Protein AF-A0A968SZN6-F1 (afdb_monomer_lite)

Foldseek 3Di:
DLLLLLCVPPVNPLPDDLVSLLVQLVVCVQLVVLVSSVVSLVVSCVVCVVVLVCVVVVPQLCPDPNLLSNLCVPPVLVVLVVVLVVLVVVLVVLVVDDDPCVVVCVSVVVNVVSVVVNVVSCVVSVVSSSVSSVVVSVVSVVSNVSSVVSNVVSVVVVVVVVVDDPQDDDDPVQPDDDDPDDPDDDDDDPPDDDPVCSVVGDDDDHRPSHPPDDDD

Structure (mmCIF, N/CA/C/O backbone):
data_AF-A0A968SZN6-F1
#
_entry.id   AF-A0A968SZN6-F1
#
loop_
_atom_site.group_PDB
_atom_site.id
_atom_site.type_symbol
_atom_site.label_atom_id
_atom_site.label_alt_id
_atom_site.label_comp_id
_atom_site.label_asym_id
_atom_site.label_entity_id
_atom_site.label_seq_id
_atom_site.pdbx_PDB_ins_code
_atom_site.Cartn_x
_atom_site.Cartn_y
_atom_site.Cartn_z
_atom_site.occupancy
_atom_site.B_iso_or_equiv
_atom_site.auth_seq_id
_atom_site.auth_comp_id
_atom_site.auth_asym_id
_atom_site.auth_atom_id
_atom_site.pdbx_PDB_model_num
ATOM 1 N N . MET A 1 1 ? -0.939 -5.754 -19.850 1.00 64.06 1 MET A N 1
ATOM 2 C CA . MET A 1 1 ? -0.986 -4.403 -19.237 1.00 64.06 1 MET A CA 1
ATOM 3 C C . MET A 1 1 ? -2.389 -3.965 -18.835 1.00 64.06 1 MET A C 1
ATOM 5 O O . MET A 1 1 ? -2.484 -3.101 -17.976 1.00 64.06 1 MET A O 1
ATOM 9 N N . GLY A 1 2 ? -3.462 -4.545 -19.383 1.00 68.19 2 GLY A N 1
ATOM 10 C CA . GLY A 1 2 ? -4.823 -4.077 -19.116 1.00 68.19 2 GLY A CA 1
ATOM 11 C C . GLY A 1 2 ? -5.232 -4.052 -17.638 1.00 68.19 2 GLY A C 1
ATOM 12 O O . GLY A 1 2 ? -5.640 -3.010 -17.140 1.00 68.19 2 GLY A O 1
ATOM 13 N N . ILE A 1 3 ? -4.967 -5.128 -16.888 1.00 70.06 3 ILE A N 1
ATOM 14 C CA . ILE A 1 3 ? -5.200 -5.166 -15.429 1.00 70.06 3 ILE A CA 1
ATOM 15 C C . ILE A 1 3 ? -4.383 -4.085 -14.688 1.00 70.06 3 ILE A C 1
ATOM 17 O O . ILE A 1 3 ? -4.877 -3.455 -13.759 1.00 70.06 3 ILE A O 1
ATOM 21 N N . LEU A 1 4 ? -3.145 -3.812 -15.117 1.00 76.75 4 LEU A N 1
ATOM 22 C CA . LEU A 1 4 ? -2.291 -2.787 -14.497 1.00 76.75 4 LEU A CA 1
ATOM 23 C C . LEU A 1 4 ? -2.789 -1.361 -14.765 1.00 76.75 4 LEU A C 1
ATOM 25 O O . LEU A 1 4 ? -2.569 -0.479 -13.937 1.00 76.75 4 LEU A O 1
ATOM 29 N N . TYR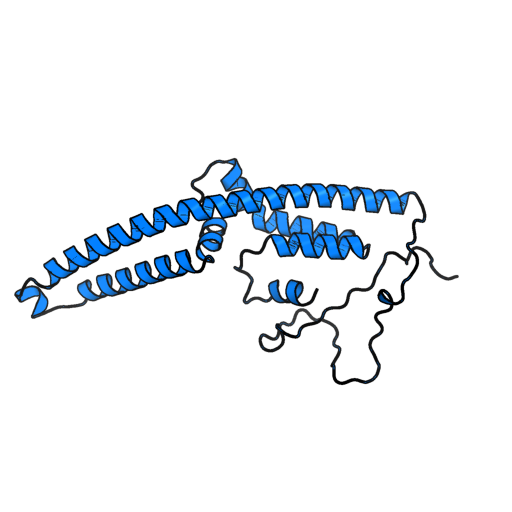 A 1 5 ? -3.442 -1.135 -15.905 1.00 76.06 5 TYR A N 1
ATOM 30 C CA . TYR A 1 5 ? -4.126 0.122 -16.204 1.00 76.06 5 TYR A CA 1
ATOM 31 C C . TYR A 1 5 ? -5.459 0.229 -15.462 1.00 76.06 5 TYR A C 1
ATOM 33 O O . TYR A 1 5 ? -5.770 1.294 -14.943 1.00 76.06 5 TYR A O 1
ATOM 41 N N . ALA A 1 6 ? -6.201 -0.869 -15.297 1.00 75.69 6 ALA A N 1
ATOM 42 C CA . ALA A 1 6 ? -7.413 -0.883 -14.478 1.00 75.69 6 ALA A CA 1
ATOM 43 C C . ALA A 1 6 ? -7.139 -0.456 -13.020 1.00 75.69 6 ALA A C 1
ATOM 45 O O . ALA A 1 6 ? -7.948 0.250 -12.427 1.00 75.69 6 ALA A O 1
ATOM 46 N N . LEU A 1 7 ? -5.962 -0.780 -12.467 1.00 77.00 7 LEU A N 1
ATOM 47 C CA . LEU A 1 7 ? -5.511 -0.316 -11.141 1.00 77.00 7 LEU A CA 1
ATOM 48 C C . LEU A 1 7 ? -5.179 1.194 -11.059 1.00 77.00 7 LEU A C 1
ATOM 50 O O . LEU A 1 7 ? -4.793 1.683 -9.988 1.00 77.00 7 LEU A O 1
ATOM 54 N N . GLU A 1 8 ? -5.270 1.937 -12.165 1.00 76.44 8 GLU A N 1
ATOM 55 C CA . GLU A 1 8 ? -5.245 3.408 -12.189 1.00 76.44 8 GLU A CA 1
ATOM 56 C C . GLU A 1 8 ? -6.653 4.020 -12.192 1.00 76.44 8 GLU A C 1
ATOM 58 O O . GLU A 1 8 ? -6.774 5.233 -12.003 1.00 76.44 8 GLU A O 1
ATOM 63 N N . ALA A 1 9 ? -7.712 3.213 -12.338 1.00 80.75 9 ALA A N 1
ATOM 64 C CA . ALA A 1 9 ? -9.074 3.724 -12.307 1.00 80.75 9 ALA A CA 1
ATOM 65 C C . ALA A 1 9 ? -9.370 4.413 -10.957 1.00 80.75 9 ALA A C 1
ATOM 67 O O . ALA A 1 9 ? -8.868 3.975 -9.912 1.00 80.75 9 ALA A O 1
ATOM 68 N N . PRO A 1 10 ? -10.213 5.465 -10.935 1.00 80.12 10 PRO A N 1
ATOM 69 C CA . PRO A 1 10 ? -10.513 6.222 -9.717 1.00 80.12 10 PRO A CA 1
ATOM 70 C C . PRO A 1 10 ? -11.000 5.359 -8.544 1.00 80.12 10 PRO A C 1
ATOM 72 O O . PRO A 1 10 ? -10.714 5.675 -7.391 1.00 80.12 10 PRO A O 1
ATOM 75 N N . SER A 1 11 ? -11.679 4.247 -8.837 1.00 80.31 11 SER A N 1
ATOM 76 C CA . SER A 1 11 ? -12.145 3.254 -7.863 1.00 80.31 11 SER A CA 1
ATOM 77 C C . SER A 1 11 ? -11.019 2.568 -7.079 1.00 80.31 11 SER A C 1
ATOM 79 O O . SER A 1 11 ? -11.250 2.127 -5.957 1.00 80.31 11 SER A O 1
ATOM 81 N N . TYR A 1 12 ? -9.807 2.493 -7.635 1.00 79.88 12 TYR A N 1
ATOM 82 C CA . TYR A 1 12 ? -8.642 1.838 -7.027 1.00 79.88 12 TYR A CA 1
ATOM 83 C C . TYR A 1 12 ? -7.589 2.828 -6.518 1.00 79.88 12 TYR A C 1
ATOM 85 O O . TYR A 1 12 ? -6.486 2.422 -6.145 1.00 79.88 12 TYR A O 1
ATOM 93 N N . ARG A 1 13 ? -7.899 4.131 -6.474 1.00 76.06 13 ARG A N 1
ATOM 94 C CA . ARG A 1 13 ? -6.944 5.171 -6.057 1.00 76.06 13 ARG A CA 1
ATOM 95 C C . ARG A 1 13 ? -6.376 4.928 -4.654 1.00 76.06 13 ARG A C 1
ATOM 97 O O . ARG A 1 13 ? -5.185 5.157 -4.429 1.00 76.06 13 ARG A O 1
ATOM 104 N N . ASP A 1 14 ? -7.210 4.425 -3.750 1.00 78.06 14 ASP A N 1
ATOM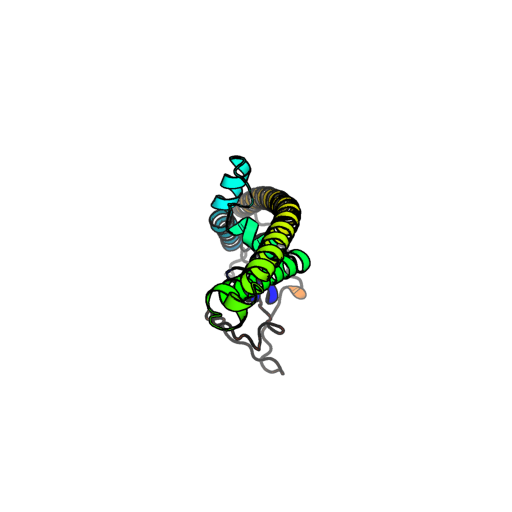 105 C CA . ASP A 1 14 ? -6.847 4.163 -2.354 1.00 78.06 14 ASP A CA 1
ATOM 106 C C . ASP A 1 14 ? -6.357 2.727 -2.120 1.00 78.06 14 ASP A C 1
ATOM 108 O O . ASP A 1 14 ? -5.956 2.373 -1.012 1.00 78.06 14 ASP A O 1
ATOM 112 N N . PHE A 1 15 ? -6.330 1.898 -3.168 1.00 85.81 15 PHE A N 1
ATOM 113 C CA . PHE A 1 15 ? -5.848 0.527 -3.074 1.00 85.81 15 PHE A CA 1
ATOM 114 C C . PHE A 1 15 ? -4.322 0.494 -2.884 1.00 85.81 15 PHE A C 1
ATOM 116 O O . PHE A 1 15 ? -3.577 1.249 -3.531 1.00 85.81 15 PHE A O 1
ATOM 123 N N . HIS A 1 16 ? -3.846 -0.360 -1.975 1.00 88.62 16 HIS A N 1
ATOM 124 C CA . HIS A 1 16 ? -2.422 -0.533 -1.715 1.00 88.62 16 HIS A CA 1
ATOM 125 C C . HIS A 1 16 ? -1.877 -1.610 -2.653 1.00 88.62 16 HIS A C 1
ATOM 127 O O . HIS A 1 16 ? -2.002 -2.795 -2.386 1.00 88.62 16 HIS A O 1
ATOM 133 N N . ALA A 1 17 ? -1.306 -1.173 -3.776 1.00 90.81 17 ALA A N 1
ATOM 134 C CA . ALA A 1 17 ? -0.696 -2.053 -4.773 1.00 90.81 17 ALA A CA 1
ATOM 135 C C . ALA A 1 17 ? 0.668 -1.496 -5.218 1.00 90.81 17 ALA A C 1
ATOM 137 O O . ALA A 1 17 ? 0.759 -0.890 -6.295 1.00 90.81 17 ALA A O 1
ATOM 138 N N . PRO A 1 18 ? 1.718 -1.573 -4.381 1.00 93.12 18 PRO A N 1
ATOM 139 C CA . PRO A 1 18 ? 3.076 -1.180 -4.764 1.00 93.12 18 PRO A CA 1
ATOM 140 C C . PRO A 1 18 ? 3.604 -1.980 -5.970 1.00 93.12 18 PRO A C 1
ATOM 142 O O . PRO A 1 18 ? 4.278 -1.407 -6.836 1.00 93.12 18 PRO A O 1
ATOM 145 N N . GLU A 1 19 ? 3.215 -3.250 -6.104 1.00 92.44 19 GLU A N 1
ATOM 146 C CA . GLU A 1 19 ? 3.605 -4.158 -7.185 1.00 92.44 19 GLU A CA 1
ATOM 147 C C . GLU A 1 19 ? 3.233 -3.628 -8.571 1.00 92.44 19 GLU A C 1
ATOM 149 O O . GLU A 1 19 ? 3.945 -3.876 -9.549 1.00 92.44 19 GLU A O 1
ATOM 154 N N . LYS A 1 20 ? 2.163 -2.826 -8.673 1.00 92.19 20 LYS A N 1
ATOM 155 C CA . LYS A 1 20 ? 1.732 -2.260 -9.956 1.00 92.19 20 LYS A CA 1
ATOM 156 C C . LYS A 1 20 ? 2.810 -1.376 -10.578 1.00 92.19 20 LYS A C 1
ATOM 158 O O . LYS A 1 20 ? 2.989 -1.391 -11.794 1.00 92.19 20 LYS A O 1
ATOM 163 N N . PHE A 1 21 ? 3.549 -0.625 -9.760 1.00 93.88 21 PHE A N 1
ATOM 164 C CA . PHE A 1 21 ? 4.594 0.272 -10.249 1.00 93.88 21 PHE A CA 1
ATOM 165 C C . PHE A 1 21 ? 5.816 -0.505 -10.723 1.00 93.88 21 PHE A C 1
ATOM 167 O O . PHE A 1 21 ? 6.369 -0.186 -11.778 1.00 93.88 21 PHE A O 1
ATOM 174 N N . LEU A 1 22 ? 6.208 -1.541 -9.979 1.00 94.25 22 LEU A N 1
ATOM 175 C CA . LEU A 1 22 ? 7.311 -2.419 -10.352 1.00 94.25 22 LEU A CA 1
ATOM 176 C C . LEU A 1 22 ? 7.010 -3.147 -11.663 1.00 94.25 22 LEU A C 1
ATOM 178 O O . LEU A 1 22 ? 7.793 -3.062 -12.608 1.00 94.25 22 LEU A O 1
ATOM 182 N N . LEU A 1 23 ? 5.846 -3.794 -11.755 1.00 93.06 23 LEU A N 1
ATOM 183 C CA . LEU A 1 23 ? 5.440 -4.535 -12.948 1.00 93.06 23 LEU A CA 1
ATOM 184 C C . LEU A 1 23 ? 5.354 -3.627 -14.176 1.00 93.06 23 LEU A C 1
ATOM 186 O O . LEU A 1 23 ? 5.897 -3.973 -15.224 1.00 93.06 23 LEU A O 1
ATOM 190 N N . ARG A 1 24 ? 4.750 -2.436 -14.059 1.00 91.69 24 ARG A N 1
ATOM 191 C CA . ARG A 1 24 ? 4.721 -1.461 -15.166 1.00 91.69 24 ARG A CA 1
ATOM 192 C C . ARG A 1 24 ? 6.126 -1.035 -15.576 1.00 91.69 24 ARG A C 1
ATOM 194 O O . ARG A 1 24 ? 6.425 -0.988 -16.767 1.00 91.69 24 ARG A O 1
ATOM 201 N N . SER A 1 25 ? 6.996 -0.758 -14.607 1.00 93.44 25 SER A N 1
ATOM 202 C CA . SER A 1 25 ? 8.381 -0.362 -14.873 1.00 93.44 25 SER A CA 1
ATOM 203 C C . SER A 1 25 ? 9.154 -1.467 -15.603 1.00 93.44 25 SER A C 1
ATOM 205 O O . SER A 1 25 ? 9.854 -1.171 -16.570 1.00 93.44 25 SER A O 1
ATOM 207 N N . LEU A 1 26 ? 8.975 -2.733 -15.207 1.00 92.44 26 LEU A N 1
ATOM 208 C CA . LEU A 1 26 ? 9.561 -3.902 -15.872 1.00 92.44 26 LEU A CA 1
ATOM 209 C C . LEU A 1 26 ? 9.017 -4.095 -17.290 1.00 92.44 26 LEU A C 1
ATOM 211 O O . LEU A 1 26 ? 9.799 -4.322 -18.211 1.00 92.44 26 LEU A O 1
ATOM 215 N N . VAL A 1 27 ? 7.702 -3.964 -17.493 1.00 89.44 27 VAL A N 1
ATOM 216 C CA . VAL A 1 27 ? 7.094 -4.044 -18.832 1.00 89.44 27 VAL A CA 1
ATOM 217 C C . VAL A 1 27 ? 7.662 -2.958 -19.743 1.00 89.44 27 VAL A C 1
ATOM 219 O O . VAL A 1 27 ? 8.136 -3.264 -20.836 1.00 89.44 27 VAL A O 1
ATOM 222 N N . TYR A 1 28 ? 7.689 -1.702 -19.288 1.00 90.56 28 TYR A N 1
ATOM 223 C CA . TYR A 1 28 ? 8.271 -0.609 -20.065 1.00 90.56 28 TYR A CA 1
ATOM 224 C C . TYR A 1 28 ? 9.759 -0.828 -20.346 1.00 90.56 28 TYR A C 1
ATOM 226 O O . TYR A 1 28 ? 10.204 -0.583 -21.464 1.00 90.56 28 TYR A O 1
ATOM 234 N N . MET A 1 29 ? 10.531 -1.313 -19.371 1.00 88.69 29 MET A N 1
ATOM 235 C CA . MET A 1 29 ? 11.943 -1.636 -19.578 1.00 88.69 29 MET A CA 1
ATOM 236 C C . MET A 1 29 ? 12.123 -2.732 -20.637 1.00 88.69 29 MET A C 1
ATOM 238 O O . MET A 1 29 ? 12.950 -2.574 -21.533 1.00 88.69 29 MET A O 1
ATOM 242 N N . ASN A 1 30 ? 11.330 -3.804 -20.571 1.00 86.75 30 ASN A N 1
ATOM 243 C CA . ASN A 1 30 ? 11.396 -4.928 -21.508 1.00 86.75 30 ASN A CA 1
ATOM 244 C C . ASN A 1 30 ? 11.029 -4.536 -22.945 1.00 86.75 30 ASN A C 1
ATOM 246 O O . ASN A 1 30 ? 11.574 -5.119 -23.879 1.00 86.75 30 ASN A O 1
ATOM 250 N N . LEU A 1 31 ? 10.155 -3.538 -23.106 1.00 86.56 31 LEU A N 1
ATOM 251 C CA . LEU A 1 31 ? 9.753 -2.955 -24.392 1.00 86.56 31 LEU A CA 1
ATOM 252 C C . LEU A 1 31 ? 10.609 -1.734 -24.795 1.00 86.56 31 LEU A C 1
ATOM 254 O O . LEU A 1 31 ? 10.241 -0.975 -25.691 1.00 86.56 31 LEU A O 1
ATOM 258 N N . CYS A 1 32 ? 11.738 -1.506 -24.113 1.00 86.75 32 CYS A N 1
ATOM 259 C CA . CYS A 1 32 ? 12.681 -0.409 -24.354 1.00 86.75 32 CYS A CA 1
ATOM 260 C C . CYS A 1 32 ? 12.095 1.015 -24.224 1.00 86.75 32 CYS A C 1
ATOM 262 O O . CYS A 1 32 ? 12.679 1.998 -24.698 1.00 86.75 32 CYS A O 1
ATOM 264 N N . HIS A 1 33 ? 10.987 1.157 -23.495 1.00 88.19 33 HIS A N 1
ATOM 265 C CA . HIS A 1 33 ? 10.377 2.422 -23.075 1.00 88.19 33 HIS A CA 1
ATOM 266 C C . HIS A 1 33 ? 11.007 2.936 -21.773 1.00 88.19 33 HIS A C 1
ATOM 268 O O . HIS A 1 33 ? 10.364 3.058 -20.729 1.00 88.19 33 HIS A O 1
ATOM 274 N N . TYR A 1 34 ? 12.294 3.279 -21.817 1.00 90.25 34 TYR A N 1
ATOM 275 C CA . TYR A 1 34 ? 13.053 3.616 -20.605 1.00 90.25 34 TYR A CA 1
ATOM 276 C C . TYR A 1 34 ? 12.575 4.891 -19.884 1.00 90.25 34 TYR A C 1
ATOM 278 O O . TYR A 1 34 ? 12.608 4.960 -18.655 1.00 90.25 34 TYR A O 1
ATOM 286 N N . ILE A 1 35 ? 12.110 5.911 -20.620 1.00 90.69 35 ILE A N 1
ATOM 287 C CA . ILE A 1 35 ? 11.590 7.154 -20.019 1.00 90.69 35 ILE A CA 1
ATOM 288 C C . ILE A 1 35 ? 10.274 6.892 -19.260 1.00 90.69 35 ILE A C 1
ATOM 290 O O . ILE A 1 35 ? 10.170 7.329 -18.108 1.00 90.69 35 ILE A O 1
ATOM 294 N N . PRO A 1 36 ? 9.277 6.189 -19.841 1.00 91.88 36 PRO A N 1
ATOM 295 C CA . PRO A 1 36 ? 8.123 5.692 -19.092 1.00 91.88 36 PRO A CA 1
ATOM 296 C C . PRO A 1 36 ? 8.500 4.849 -17.870 1.00 91.88 36 PRO A C 1
ATOM 298 O O . PRO A 1 36 ? 8.003 5.139 -16.784 1.00 91.88 36 PRO A O 1
ATOM 301 N N . ALA A 1 37 ? 9.454 3.917 -17.986 1.00 93.12 37 ALA A N 1
ATOM 302 C CA . ALA A 1 37 ? 9.919 3.122 -16.843 1.00 93.12 37 ALA A CA 1
ATOM 303 C C . ALA A 1 37 ? 10.431 4.011 -15.688 1.00 93.12 37 ALA A C 1
ATOM 305 O O . ALA A 1 37 ? 9.955 3.915 -14.558 1.00 93.12 37 ALA A O 1
ATOM 306 N N . LYS A 1 38 ? 11.313 4.984 -15.972 1.00 94.06 38 LYS A N 1
ATOM 307 C CA . LYS A 1 38 ? 11.786 5.973 -14.976 1.00 94.06 38 LYS A CA 1
ATOM 308 C C . LYS A 1 38 ? 10.660 6.825 -14.383 1.00 94.06 38 LYS A C 1
ATOM 310 O O . LYS A 1 38 ? 10.785 7.348 -13.274 1.00 94.06 38 LYS A O 1
ATOM 315 N N . ARG A 1 39 ? 9.585 7.065 -15.134 1.00 95.19 39 ARG A N 1
ATOM 316 C CA . ARG A 1 39 ? 8.429 7.836 -14.659 1.00 95.19 39 ARG A CA 1
ATOM 317 C C . ARG A 1 39 ? 7.630 7.041 -13.636 1.00 95.19 39 ARG A C 1
ATOM 319 O O . ARG A 1 39 ? 7.298 7.603 -12.598 1.00 95.19 39 ARG A O 1
ATOM 326 N N . GLU A 1 40 ? 7.391 5.761 -13.893 1.00 94.31 40 GLU A N 1
ATOM 327 C CA . GLU A 1 40 ? 6.700 4.873 -12.951 1.00 94.31 40 GLU A CA 1
ATOM 328 C C . GLU A 1 40 ? 7.494 4.690 -11.654 1.00 94.31 40 GLU A C 1
ATOM 330 O O . GLU A 1 40 ? 6.927 4.808 -10.568 1.00 94.31 40 GLU A O 1
ATOM 335 N N . ILE A 1 41 ? 8.824 4.575 -11.740 1.00 95.62 41 ILE A N 1
ATOM 336 C CA . ILE A 1 41 ? 9.695 4.557 -10.554 1.00 95.62 41 ILE A CA 1
ATOM 337 C C . ILE A 1 41 ? 9.551 5.832 -9.717 1.00 95.62 41 ILE A C 1
ATOM 339 O O . ILE A 1 41 ? 9.451 5.780 -8.490 1.00 95.62 41 ILE A O 1
ATOM 343 N N . ARG A 1 42 ? 9.488 7.000 -10.364 1.00 96.31 42 ARG A N 1
ATOM 344 C CA . ARG A 1 42 ? 9.256 8.269 -9.658 1.00 96.31 42 ARG A CA 1
ATOM 345 C C . ARG A 1 42 ? 7.860 8.357 -9.047 1.00 96.31 42 ARG A C 1
ATOM 347 O O . ARG A 1 42 ? 7.738 8.895 -7.952 1.00 96.31 42 ARG A O 1
ATOM 354 N N . ARG A 1 43 ? 6.828 7.829 -9.713 1.00 94.31 43 ARG A N 1
ATOM 355 C CA . ARG A 1 43 ? 5.458 7.775 -9.174 1.00 94.31 43 ARG A CA 1
ATOM 356 C C . ARG A 1 43 ? 5.377 6.898 -7.926 1.00 94.31 43 ARG A C 1
ATOM 358 O O . ARG A 1 43 ? 4.768 7.328 -6.951 1.00 94.31 43 ARG A O 1
ATOM 365 N N . PHE A 1 44 ? 6.037 5.737 -7.932 1.00 95.69 44 PHE A N 1
ATOM 366 C CA . PHE A 1 44 ? 6.177 4.891 -6.744 1.00 95.69 44 PHE A CA 1
ATOM 367 C C . PHE A 1 44 ? 6.792 5.675 -5.584 1.00 95.69 44 PHE A C 1
ATOM 369 O O . PHE A 1 44 ? 6.172 5.790 -4.529 1.00 95.69 44 PHE A O 1
ATOM 376 N N . ARG A 1 45 ? 7.965 6.290 -5.808 1.00 95.31 45 ARG A N 1
ATOM 377 C CA . ARG A 1 45 ? 8.653 7.085 -4.779 1.00 95.31 45 ARG A CA 1
ATOM 378 C C . ARG A 1 45 ? 7.756 8.202 -4.262 1.00 95.31 45 ARG A C 1
ATOM 380 O O . ARG A 1 45 ? 7.576 8.313 -3.064 1.00 95.31 45 ARG A O 1
ATOM 387 N N . PHE A 1 46 ? 7.127 8.972 -5.145 1.00 94.69 46 PHE A N 1
ATOM 388 C CA . PHE A 1 46 ? 6.234 10.055 -4.735 1.00 94.69 46 PHE A CA 1
ATOM 389 C C . PHE A 1 46 ? 5.056 9.566 -3.879 1.00 94.69 46 PHE A C 1
ATOM 391 O O . PHE A 1 46 ? 4.714 10.209 -2.891 1.00 94.69 46 PHE A O 1
ATOM 398 N N . ARG A 1 47 ? 4.441 8.428 -4.229 1.00 92.88 47 ARG A N 1
ATOM 399 C CA . ARG A 1 47 ? 3.297 7.889 -3.482 1.00 92.88 47 ARG A CA 1
ATOM 400 C C . ARG A 1 47 ? 3.691 7.300 -2.129 1.00 92.88 47 ARG A C 1
ATOM 402 O O . ARG A 1 47 ? 2.938 7.463 -1.175 1.00 92.88 47 ARG A O 1
ATOM 409 N N . PHE A 1 48 ? 4.824 6.608 -2.055 1.00 95.44 48 PHE A N 1
ATOM 410 C CA . PHE A 1 48 ? 5.213 5.834 -0.874 1.00 95.44 48 PHE A CA 1
ATOM 411 C C . PHE A 1 48 ? 6.343 6.455 -0.052 1.00 95.44 48 PHE A C 1
ATOM 413 O O . PHE A 1 48 ? 6.701 5.893 0.977 1.00 95.44 48 PHE A O 1
ATOM 420 N N . GLN A 1 49 ? 6.866 7.624 -0.433 1.00 95.00 49 GLN A N 1
ATOM 421 C CA . GLN A 1 49 ? 7.907 8.307 0.338 1.00 95.00 49 GLN A CA 1
ATOM 422 C C . GLN A 1 49 ? 7.463 8.579 1.780 1.00 95.00 49 GLN A C 1
ATOM 424 O O . GLN A 1 49 ? 8.218 8.273 2.691 1.00 95.00 49 GLN A O 1
ATOM 429 N N . GLY A 1 50 ? 6.247 9.095 1.996 1.00 94.81 50 GLY A N 1
ATOM 430 C CA . GLY A 1 50 ? 5.731 9.359 3.347 1.00 94.81 50 GLY A CA 1
ATOM 431 C C . GLY A 1 50 ? 5.741 8.107 4.239 1.00 94.81 50 GLY A C 1
ATOM 432 O O . GLY A 1 50 ? 6.414 8.115 5.266 1.00 94.81 50 GLY A O 1
ATOM 433 N N . PRO A 1 51 ? 5.097 7.005 3.816 1.00 94.88 51 PRO A N 1
ATOM 434 C CA . PRO A 1 51 ? 5.132 5.734 4.544 1.00 94.88 51 PRO A CA 1
ATOM 435 C C . PRO A 1 51 ? 6.540 5.166 4.757 1.00 94.88 51 PRO A C 1
ATOM 437 O O . PRO A 1 51 ? 6.855 4.682 5.843 1.00 94.88 51 PRO A O 1
ATOM 440 N N . LEU A 1 52 ? 7.416 5.248 3.751 1.00 96.56 52 LEU A N 1
ATOM 441 C CA . LEU A 1 52 ? 8.813 4.816 3.871 1.00 96.56 52 LEU A CA 1
ATOM 442 C C . LEU A 1 52 ? 9.584 5.660 4.897 1.00 96.56 52 LEU A C 1
ATOM 444 O O . LEU A 1 52 ? 10.378 5.119 5.667 1.00 96.56 52 LEU A O 1
ATOM 448 N N . ASP A 1 53 ? 9.333 6.967 4.950 1.00 96.00 53 ASP A N 1
ATOM 449 C CA . ASP A 1 53 ? 9.917 7.861 5.948 1.00 96.00 53 ASP A CA 1
ATOM 450 C C . ASP A 1 53 ? 9.388 7.531 7.356 1.00 96.00 53 ASP A C 1
ATOM 452 O O . ASP A 1 53 ? 10.188 7.456 8.292 1.00 96.00 53 ASP A O 1
ATOM 456 N N . SER A 1 54 ? 8.090 7.232 7.506 1.00 95.12 54 SER A N 1
ATOM 457 C CA . SER A 1 54 ? 7.486 6.755 8.765 1.00 95.12 54 SER A CA 1
ATOM 458 C C . SER A 1 54 ? 8.169 5.479 9.280 1.00 95.12 54 SER A C 1
ATOM 460 O O . SER A 1 54 ? 8.520 5.391 10.462 1.00 95.12 54 SER A O 1
ATOM 462 N N . ILE A 1 55 ? 8.430 4.515 8.386 1.00 95.44 55 ILE A N 1
ATOM 463 C CA . ILE A 1 55 ? 9.154 3.269 8.696 1.00 95.44 55 ILE A CA 1
ATOM 464 C C . ILE A 1 55 ? 10.589 3.576 9.145 1.00 95.44 55 ILE A C 1
ATOM 466 O O . ILE A 1 55 ? 11.033 3.099 10.195 1.00 95.44 55 ILE A O 1
ATOM 470 N N . LYS A 1 56 ? 11.316 4.412 8.392 1.00 94.69 56 LYS A N 1
ATOM 471 C CA . LYS A 1 56 ? 12.708 4.799 8.694 1.00 94.69 56 LYS A CA 1
ATOM 472 C C . LYS A 1 56 ? 12.827 5.541 10.028 1.00 94.69 56 LYS A C 1
ATOM 474 O O . LYS A 1 56 ? 13.788 5.327 10.767 1.00 94.69 56 LYS A O 1
ATOM 479 N N . GLN A 1 57 ? 11.842 6.371 10.361 1.00 95.44 57 GLN A N 1
ATOM 480 C CA . GLN A 1 57 ? 11.773 7.124 11.617 1.00 95.44 57 GLN A CA 1
ATOM 481 C C . GLN A 1 57 ? 11.276 6.287 12.805 1.00 95.44 57 GLN A C 1
ATOM 483 O O . GLN A 1 57 ? 11.304 6.774 13.935 1.00 95.44 57 GLN A O 1
ATOM 488 N N . ARG A 1 58 ? 10.876 5.026 12.579 1.00 91.88 58 ARG A N 1
ATOM 489 C CA . ARG A 1 58 ? 10.332 4.117 13.604 1.00 91.88 58 ARG A CA 1
ATOM 490 C C . ARG A 1 58 ? 9.112 4.701 14.322 1.00 91.88 58 ARG A C 1
ATOM 492 O O . ARG A 1 58 ? 8.944 4.505 15.527 1.00 91.88 58 ARG A O 1
ATOM 499 N N . VAL A 1 59 ? 8.280 5.430 13.580 1.00 91.94 59 VAL A N 1
ATOM 500 C CA . VAL A 1 59 ? 6.966 5.874 14.057 1.00 91.94 59 VAL A CA 1
ATOM 501 C C . VAL A 1 59 ? 6.078 4.642 14.250 1.00 91.94 59 VAL A C 1
ATOM 503 O O . VAL A 1 59 ? 6.303 3.597 13.636 1.00 91.94 59 VAL A O 1
ATOM 506 N N . ASP A 1 60 ? 5.075 4.742 15.120 1.00 91.88 60 ASP A N 1
ATOM 507 C CA . ASP A 1 60 ? 4.044 3.711 15.207 1.00 91.88 60 ASP A CA 1
ATOM 508 C C . ASP A 1 60 ? 3.352 3.552 13.843 1.00 91.88 60 ASP A C 1
ATOM 510 O O . ASP A 1 60 ? 2.662 4.452 13.368 1.00 91.88 60 ASP A O 1
ATOM 514 N N . LEU A 1 61 ? 3.545 2.392 13.212 1.00 92.38 61 LEU A N 1
ATOM 515 C CA . LEU A 1 61 ? 3.070 2.104 11.854 1.00 92.38 61 LEU A CA 1
ATOM 516 C C . LEU A 1 61 ? 1.541 2.146 11.735 1.00 92.38 61 LEU A C 1
ATOM 518 O O . LEU A 1 61 ? 1.010 2.246 10.633 1.00 92.38 61 LEU A O 1
ATOM 522 N N . ARG A 1 62 ? 0.825 2.069 12.862 1.00 91.19 62 ARG A N 1
ATOM 523 C CA . ARG A 1 62 ? -0.640 2.157 12.907 1.00 91.19 62 ARG A CA 1
ATOM 524 C C . ARG A 1 62 ? -1.147 3.585 12.734 1.00 91.19 62 ARG A C 1
ATOM 526 O O . ARG A 1 62 ? -2.300 3.763 12.354 1.00 91.19 62 ARG A O 1
ATOM 533 N N . GLU A 1 63 ? -0.312 4.576 13.030 1.00 90.94 63 GLU A N 1
ATOM 534 C CA . GLU A 1 63 ? -0.650 5.996 12.891 1.00 90.94 63 GLU A CA 1
ATOM 535 C C . GLU A 1 63 ? -0.470 6.479 11.443 1.00 90.94 63 GLU A C 1
ATOM 537 O O . GLU A 1 63 ? -1.093 7.457 11.035 1.00 90.94 63 GLU A O 1
ATOM 542 N N . ASP A 1 64 ? 0.333 5.774 10.638 1.00 94.06 64 ASP A N 1
ATOM 543 C CA . ASP A 1 64 ? 0.468 6.061 9.212 1.00 94.06 64 ASP A CA 1
ATOM 544 C C . ASP A 1 64 ? -0.797 5.631 8.453 1.00 94.06 64 ASP A C 1
ATOM 546 O O . ASP A 1 64 ? -1.174 4.457 8.427 1.00 94.06 64 ASP A O 1
ATOM 550 N N . GLU A 1 65 ? -1.476 6.591 7.820 1.00 91.69 65 GLU A N 1
ATOM 551 C CA . GLU A 1 65 ? -2.759 6.346 7.156 1.00 91.69 65 GLU A CA 1
ATOM 552 C C . GLU A 1 65 ? -2.658 5.341 6.004 1.00 91.69 65 GLU A C 1
ATOM 554 O O . GLU A 1 65 ? -3.596 4.567 5.792 1.00 91.69 65 GLU A O 1
ATOM 559 N N . VAL A 1 66 ? -1.536 5.324 5.279 1.00 92.19 66 VAL A N 1
ATOM 560 C CA . VAL A 1 66 ? -1.350 4.443 4.120 1.00 92.19 66 VAL A CA 1
ATOM 561 C C . VAL A 1 66 ? -1.075 3.022 4.585 1.00 92.19 66 VAL A C 1
ATOM 563 O O . VAL A 1 66 ? -1.709 2.097 4.077 1.00 92.19 66 VAL A O 1
ATOM 566 N N . LEU A 1 67 ? -0.178 2.835 5.558 1.00 93.50 67 LEU A N 1
ATOM 567 C CA . LEU A 1 67 ? 0.129 1.509 6.109 1.00 93.50 67 LEU A CA 1
ATOM 568 C C . LEU A 1 67 ? -1.072 0.924 6.853 1.00 93.50 67 LEU A C 1
ATOM 570 O O . LEU A 1 67 ? -1.406 -0.246 6.669 1.00 93.50 67 LEU A O 1
ATOM 574 N N . ARG A 1 68 ? -1.785 1.746 7.631 1.00 93.25 68 ARG A N 1
ATOM 575 C CA . ARG A 1 68 ? -3.030 1.332 8.285 1.00 93.25 68 ARG A CA 1
ATOM 576 C C . ARG A 1 68 ? -4.104 0.971 7.263 1.00 93.25 68 ARG A C 1
ATOM 578 O O . ARG A 1 68 ? -4.770 -0.047 7.419 1.00 93.25 68 ARG A O 1
ATOM 585 N N . GLY A 1 69 ? -4.287 1.794 6.231 1.00 92.25 69 GLY A N 1
ATOM 586 C CA . GLY A 1 69 ? -5.257 1.538 5.165 1.00 92.25 69 GLY A CA 1
ATOM 587 C C . GLY A 1 69 ? -4.962 0.238 4.422 1.00 92.25 69 GLY A C 1
ATOM 588 O O . GLY A 1 69 ? -5.874 -0.548 4.187 1.00 92.25 69 GLY A O 1
ATOM 589 N N . ALA A 1 70 ? -3.689 -0.020 4.128 1.00 93.12 70 ALA A N 1
ATOM 590 C CA . ALA A 1 70 ? -3.220 -1.260 3.523 1.00 93.12 70 ALA A CA 1
ATOM 591 C C . ALA A 1 70 ? -3.460 -2.479 4.425 1.00 93.12 70 ALA A C 1
ATOM 593 O O . ALA A 1 70 ? -4.023 -3.471 3.976 1.00 93.12 70 ALA A O 1
ATOM 594 N N . ALA A 1 71 ? -3.137 -2.388 5.717 1.00 93.94 71 ALA A N 1
ATOM 595 C CA . ALA A 1 71 ? -3.397 -3.469 6.667 1.00 93.94 71 ALA A CA 1
ATOM 596 C C . ALA A 1 71 ? -4.902 -3.775 6.816 1.00 93.94 71 ALA A C 1
ATOM 598 O O . ALA A 1 71 ? -5.300 -4.922 6.991 1.00 93.94 71 ALA A O 1
ATOM 599 N N . LEU A 1 72 ? -5.764 -2.760 6.700 1.00 93.06 72 LEU A N 1
ATOM 600 C CA . LEU A 1 72 ? -7.221 -2.928 6.717 1.00 93.06 72 LEU A CA 1
ATOM 601 C C . LEU A 1 72 ? -7.799 -3.523 5.424 1.00 93.06 72 LEU A C 1
ATOM 603 O O . LEU A 1 72 ? -8.955 -3.950 5.437 1.00 93.06 72 LEU A O 1
ATOM 607 N N . GLN A 1 73 ? -7.036 -3.553 4.326 1.00 91.00 73 GLN A N 1
ATOM 608 C CA . GLN A 1 73 ? -7.442 -4.254 3.103 1.00 91.00 73 GLN A CA 1
ATOM 609 C C . GLN A 1 73 ? -7.385 -5.775 3.277 1.00 91.00 73 GLN A C 1
ATOM 611 O O . GLN A 1 73 ? -8.055 -6.485 2.523 1.00 91.00 73 GLN A O 1
ATOM 616 N N . ASP A 1 74 ? -6.674 -6.283 4.293 1.00 90.50 74 ASP A N 1
ATOM 617 C CA . ASP A 1 74 ? -6.784 -7.688 4.668 1.00 90.50 74 ASP A CA 1
ATOM 618 C C . ASP A 1 74 ? -8.223 -8.015 5.092 1.00 90.50 74 ASP A C 1
ATOM 620 O O . ASP A 1 74 ? -8.824 -7.385 5.970 1.00 90.50 74 ASP A O 1
ATOM 624 N N . GLY A 1 75 ? -8.793 -9.044 4.466 1.00 87.56 75 GLY A N 1
ATOM 625 C CA . GLY A 1 75 ? -10.202 -9.373 4.626 1.00 87.56 75 GLY A CA 1
ATOM 626 C C . GLY A 1 75 ? -10.590 -9.783 6.051 1.00 87.56 75 GLY A C 1
ATOM 627 O O . GLY A 1 75 ? -11.770 -9.692 6.400 1.00 87.56 75 GLY A O 1
ATOM 628 N N . GLN A 1 76 ? -9.667 -10.270 6.885 1.00 90.00 76 GLN A N 1
ATOM 629 C CA . GLN A 1 76 ? -9.957 -10.604 8.287 1.00 90.00 76 GLN A CA 1
ATOM 630 C C . GLN A 1 76 ? -9.945 -9.347 9.159 1.00 90.00 76 GLN A C 1
ATOM 632 O O . GLN A 1 76 ? -10.898 -9.113 9.912 1.00 90.00 76 GLN A O 1
ATOM 637 N N . ILE A 1 77 ? -8.916 -8.513 9.016 1.00 93.56 77 ILE A N 1
ATOM 638 C CA . ILE A 1 77 ? -8.756 -7.293 9.818 1.00 93.56 77 ILE A CA 1
ATOM 639 C C . ILE A 1 77 ? -9.827 -6.268 9.450 1.00 93.56 77 ILE A C 1
ATOM 641 O O . ILE A 1 77 ? -10.468 -5.705 10.342 1.00 93.56 77 ILE A O 1
ATOM 645 N N . GLY A 1 78 ? -10.120 -6.105 8.158 1.00 92.56 78 GLY A N 1
ATOM 646 C CA . GLY A 1 78 ? -11.220 -5.269 7.679 1.00 92.56 78 GLY A CA 1
ATOM 647 C C . GLY A 1 78 ? -12.563 -5.672 8.299 1.00 92.56 78 GLY A C 1
ATOM 648 O O . GLY A 1 78 ? -13.290 -4.828 8.823 1.00 92.56 78 GLY A O 1
ATOM 649 N N . ARG A 1 79 ? -12.863 -6.978 8.380 1.00 92.94 79 ARG A N 1
ATOM 650 C CA . ARG A 1 79 ? -14.083 -7.474 9.049 1.00 92.94 79 ARG A CA 1
ATOM 651 C C . ARG A 1 79 ? -14.124 -7.147 10.542 1.00 92.94 79 ARG A C 1
ATOM 653 O O . ARG A 1 79 ? -15.197 -6.834 11.062 1.00 92.94 79 ARG A O 1
ATOM 660 N N . LYS A 1 80 ? -12.990 -7.205 11.242 1.00 93.25 80 LYS A N 1
ATOM 661 C CA . LYS A 1 80 ? -12.901 -6.837 12.666 1.00 93.25 80 LYS A CA 1
ATOM 662 C C . LYS A 1 80 ? -13.070 -5.336 12.875 1.00 93.25 80 LYS A C 1
ATOM 664 O O . LYS A 1 80 ? -13.806 -4.929 13.775 1.00 93.25 80 LYS A O 1
ATOM 669 N N . ALA A 1 81 ? -12.468 -4.516 12.017 1.00 93.94 81 ALA A N 1
ATOM 670 C CA . ALA A 1 81 ? -12.659 -3.068 12.024 1.00 93.94 81 ALA A CA 1
ATOM 671 C C . ALA A 1 81 ? -14.129 -2.693 11.774 1.00 93.94 81 ALA A C 1
ATOM 673 O O . ALA A 1 81 ? -14.694 -1.847 12.476 1.00 93.94 81 ALA A O 1
ATOM 674 N N . ASP A 1 82 ? -14.781 -3.379 10.837 1.00 94.44 82 ASP A N 1
ATOM 675 C CA . ASP A 1 82 ? -16.204 -3.225 10.543 1.00 94.44 82 ASP A CA 1
ATOM 676 C C . ASP A 1 82 ? -17.087 -3.642 11.718 1.00 94.44 82 ASP A C 1
ATOM 678 O O . ASP A 1 82 ? -18.041 -2.939 12.060 1.00 94.44 82 ASP A O 1
ATOM 682 N N . PHE A 1 83 ? -16.763 -4.762 12.364 1.00 94.38 83 PHE A N 1
ATOM 683 C CA . PHE A 1 83 ? -17.458 -5.224 13.561 1.00 94.38 83 PHE A CA 1
ATOM 684 C C . PHE A 1 83 ? -17.347 -4.210 14.703 1.00 94.38 83 PHE A C 1
ATOM 686 O O . PHE A 1 83 ? -18.364 -3.821 15.276 1.00 94.38 83 PHE A O 1
ATOM 693 N N . ARG A 1 84 ? -16.144 -3.689 14.973 1.00 95.44 84 ARG A N 1
ATOM 694 C CA . ARG A 1 84 ? -15.927 -2.629 15.970 1.00 95.44 84 ARG A CA 1
ATOM 695 C C . ARG A 1 84 ? -16.737 -1.376 15.639 1.00 95.44 84 ARG A C 1
ATOM 697 O O . ARG A 1 84 ? -17.325 -0.771 16.534 1.00 95.44 84 ARG A O 1
ATOM 704 N N . ARG A 1 85 ? -16.804 -0.982 14.363 1.00 95.12 85 ARG A N 1
ATOM 705 C CA . ARG A 1 85 ? -17.614 0.163 13.912 1.00 95.12 85 ARG A CA 1
ATOM 706 C C . ARG A 1 85 ? -19.112 -0.066 14.127 1.00 95.12 85 ARG A C 1
ATOM 708 O O . ARG A 1 85 ? -19.792 0.855 14.572 1.00 95.12 85 ARG A O 1
ATOM 715 N N . LYS A 1 86 ? -19.618 -1.274 13.858 1.00 95.69 86 LYS A N 1
ATOM 716 C CA . LYS A 1 86 ? -21.014 -1.652 14.143 1.00 95.69 86 LYS A CA 1
ATOM 717 C C . LYS A 1 86 ? -21.311 -1.620 15.643 1.00 95.69 86 LYS A C 1
ATOM 719 O O . LYS A 1 86 ? 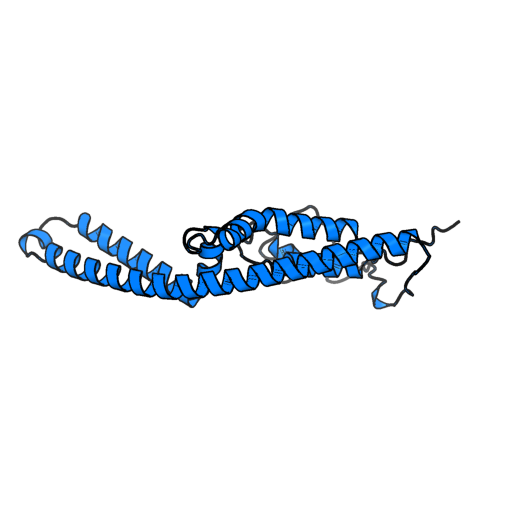-22.264 -0.955 16.031 1.00 95.69 86 LYS A O 1
ATOM 724 N N . LEU A 1 87 ? -20.449 -2.218 16.472 1.00 95.00 87 LEU A N 1
ATOM 725 C CA . LEU A 1 87 ? -20.575 -2.172 17.934 1.00 95.00 87 LEU A CA 1
ATOM 726 C C . LEU A 1 87 ? -20.600 -0.741 18.471 1.00 95.00 87 LEU A C 1
ATOM 728 O O . LEU A 1 87 ? -21.388 -0.433 19.358 1.00 95.00 87 LEU A O 1
ATOM 732 N N . ARG A 1 88 ? -19.748 0.147 17.940 1.00 95.00 88 ARG A N 1
ATOM 733 C CA . ARG A 1 88 ? -19.742 1.552 18.362 1.00 95.00 88 ARG A CA 1
ATOM 734 C C . ARG A 1 88 ? -21.045 2.245 17.992 1.00 95.00 88 ARG A C 1
ATOM 736 O O . ARG A 1 88 ? -21.639 2.880 18.846 1.00 95.00 88 ARG A O 1
ATOM 743 N N . ARG A 1 89 ? -21.530 2.043 16.765 1.00 94.38 89 ARG A N 1
ATOM 744 C CA . ARG A 1 89 ? -22.822 2.583 16.336 1.00 94.38 89 ARG A CA 1
ATOM 745 C C . ARG A 1 89 ? -23.970 2.102 17.227 1.00 94.38 89 ARG A C 1
ATOM 747 O O . ARG A 1 89 ? -24.848 2.889 17.545 1.00 94.38 89 ARG A O 1
ATOM 754 N N . GLU A 1 90 ? -23.979 0.829 17.614 1.00 92.69 90 GLU A N 1
ATOM 755 C CA . GLU A 1 90 ? -24.981 0.283 18.539 1.00 92.69 90 GLU A CA 1
ATOM 756 C C . GLU A 1 90 ? -24.862 0.886 19.942 1.00 92.69 90 GLU A C 1
ATOM 758 O O . GLU A 1 90 ? -25.879 1.216 20.547 1.00 92.69 90 GLU A O 1
ATOM 763 N N . ALA A 1 91 ? -23.639 1.093 20.435 1.00 91.25 91 ALA A N 1
ATOM 764 C CA . ALA A 1 91 ? -23.403 1.766 21.708 1.00 91.25 91 ALA A CA 1
ATOM 765 C C . ALA A 1 91 ? -23.908 3.219 21.690 1.00 91.25 91 ALA A C 1
ATOM 767 O O . ALA A 1 91 ? -24.602 3.628 22.617 1.00 91.25 91 ALA A O 1
ATOM 768 N N . ASP A 1 92 ? -23.642 3.958 20.611 1.00 91.38 92 ASP A N 1
ATOM 769 C CA . ASP A 1 92 ? -24.099 5.343 20.439 1.00 91.38 92 ASP A CA 1
ATOM 770 C C . ASP A 1 92 ? -25.638 5.430 20.382 1.00 91.38 92 ASP A C 1
ATOM 772 O O . ASP A 1 92 ? -26.234 6.418 20.806 1.00 91.38 92 ASP A O 1
ATOM 776 N N . LEU A 1 93 ? -26.319 4.383 19.896 1.00 90.06 93 LEU A N 1
ATOM 777 C CA . LEU A 1 93 ? -27.784 4.330 19.917 1.00 90.06 93 LEU A CA 1
ATOM 778 C C . LEU A 1 93 ? -28.335 4.246 21.342 1.00 90.06 93 LEU A C 1
ATOM 780 O O . LEU A 1 93 ? -29.400 4.807 21.589 1.00 90.06 93 LEU A O 1
ATOM 784 N N . ILE A 1 94 ? -27.627 3.618 22.287 1.00 87.00 94 ILE A N 1
ATOM 785 C CA . ILE A 1 94 ? -28.065 3.545 23.693 1.00 87.00 94 ILE A CA 1
ATOM 786 C C . ILE A 1 94 ? -28.156 4.946 24.299 1.00 87.00 94 ILE A C 1
ATOM 788 O O . ILE A 1 94 ? -29.072 5.208 25.073 1.00 87.00 94 ILE A O 1
ATOM 792 N N . ASP A 1 95 ? -27.277 5.868 23.897 1.00 80.62 95 ASP A N 1
ATOM 793 C CA . ASP A 1 95 ? -27.327 7.267 24.341 1.00 80.62 95 ASP A CA 1
ATOM 794 C C . ASP A 1 95 ? -28.589 8.002 23.874 1.00 80.62 95 ASP A C 1
ATOM 796 O O . ASP A 1 95 ? -28.975 9.010 24.463 1.00 80.62 95 ASP A O 1
ATOM 800 N N . THR A 1 96 ? -29.258 7.489 22.840 1.00 84.44 96 THR A N 1
ATOM 801 C CA . THR A 1 96 ? -30.497 8.065 22.301 1.00 84.44 96 THR A CA 1
ATOM 802 C C . THR A 1 96 ? -31.768 7.435 22.875 1.00 84.44 96 THR A C 1
ATOM 804 O O . THR A 1 96 ? -32.859 7.967 22.660 1.00 84.44 96 THR A O 1
ATOM 807 N N . VAL A 1 97 ? -31.661 6.323 23.614 1.00 76.56 97 VAL A N 1
ATOM 808 C CA . VAL A 1 97 ? -32.821 5.640 24.205 1.00 76.56 97 VAL A CA 1
ATOM 809 C C . VAL A 1 97 ? -33.185 6.288 25.543 1.00 76.56 97 VAL A C 1
ATOM 811 O O . VAL A 1 97 ? -32.400 6.282 26.485 1.00 76.56 97 VAL A O 1
ATOM 814 N N . GLY A 1 98 ? -34.405 6.824 25.640 1.00 69.06 98 GLY A N 1
ATOM 815 C CA . GLY A 1 98 ? -34.979 7.371 26.874 1.00 69.06 98 GLY A CA 1
ATOM 816 C C . GLY A 1 98 ? -36.210 6.597 27.361 1.00 69.06 98 GLY A C 1
ATOM 817 O O . GLY A 1 98 ? -36.746 5.741 26.657 1.00 69.06 98 GLY A O 1
ATOM 818 N N . GLY A 1 99 ? -36.689 6.922 28.566 1.00 79.81 99 GLY A N 1
ATOM 819 C CA . GLY A 1 99 ? -37.934 6.385 29.130 1.00 79.81 99 GLY A CA 1
ATOM 820 C C . GLY A 1 99 ? -37.743 5.114 29.962 1.00 79.81 99 GLY A C 1
ATOM 821 O O . GLY A 1 99 ? -36.911 5.080 30.866 1.00 79.81 99 GLY A O 1
ATOM 822 N N . SER A 1 100 ? -38.516 4.064 29.657 1.00 76.06 100 SER A N 1
ATOM 823 C CA . SER A 1 100 ? -38.645 2.853 30.491 1.00 76.06 100 SER A CA 1
ATOM 824 C C . SER A 1 100 ? -37.342 2.075 30.708 1.00 76.06 100 SER A C 1
ATOM 826 O O . SER A 1 100 ? -37.215 1.321 31.670 1.00 76.06 100 SER A O 1
ATOM 828 N N . TRP A 1 101 ? -36.356 2.258 29.831 1.00 80.12 101 TRP A N 1
ATOM 829 C CA . TRP A 1 101 ? -35.057 1.592 29.926 1.00 80.12 101 TRP A CA 1
ATOM 830 C C . TRP A 1 101 ? -34.219 2.182 31.060 1.00 80.12 101 TRP A C 1
ATOM 832 O O . TRP A 1 101 ? -33.608 1.421 31.808 1.00 80.12 101 TRP A O 1
ATOM 842 N N . VAL A 1 102 ? -34.290 3.506 31.233 1.00 80.94 102 VAL A N 1
ATOM 843 C CA . VAL A 1 102 ? -33.610 4.247 32.304 1.00 80.94 102 VAL A CA 1
ATOM 844 C C . VAL A 1 102 ? -34.232 3.915 33.659 1.00 80.94 102 VAL A C 1
ATOM 846 O O . VAL A 1 102 ? -33.525 3.650 34.624 1.00 80.94 102 VAL A O 1
ATOM 849 N N . GLU A 1 103 ? -35.564 3.840 33.732 1.00 80.56 103 GLU A N 1
ATOM 850 C CA . GLU A 1 103 ? 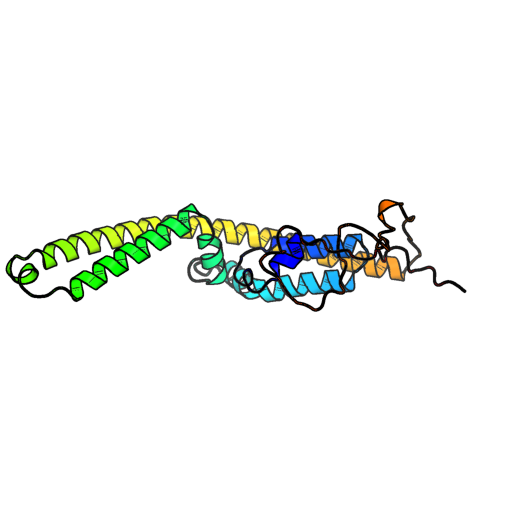-36.275 3.479 34.970 1.00 80.56 103 GLU A CA 1
ATOM 851 C C . GLU A 1 103 ? -35.951 2.051 35.444 1.00 80.56 103 GLU A C 1
ATOM 853 O O . GLU A 1 103 ? -35.940 1.778 36.642 1.00 80.56 103 GLU A O 1
ATOM 858 N N . SER A 1 104 ? -35.666 1.143 34.506 1.00 84.38 104 SER A N 1
ATOM 859 C CA . SER A 1 104 ? -35.320 -0.255 34.793 1.00 84.38 104 SER A CA 1
ATOM 860 C C . SER A 1 104 ? -33.827 -0.511 35.058 1.00 84.38 104 SER A C 1
ATOM 862 O O . SER A 1 104 ? -33.467 -1.636 35.408 1.00 84.38 104 SER A O 1
ATOM 864 N N . GLY A 1 105 ? -32.952 0.487 34.865 1.00 84.25 105 GLY A N 1
ATOM 865 C CA . GLY A 1 105 ? -31.489 0.336 34.949 1.00 84.25 105 GLY A CA 1
ATOM 866 C C . GLY A 1 105 ? -30.868 -0.520 33.833 1.00 84.25 105 GLY A C 1
ATOM 867 O O . GLY A 1 105 ? -29.713 -0.948 33.923 1.00 84.25 105 GLY A O 1
ATOM 868 N N . LEU A 1 106 ? -31.630 -0.816 32.774 1.00 86.94 106 LEU A N 1
ATOM 869 C CA . LEU A 1 106 ? -31.165 -1.605 31.633 1.00 86.94 106 LEU A CA 1
ATOM 870 C C . LEU A 1 106 ? -30.101 -0.851 30.825 1.00 86.94 106 LEU A C 1
ATOM 872 O O . LEU A 1 106 ? -29.169 -1.468 30.309 1.00 86.94 106 LEU A O 1
ATOM 876 N N . ASP A 1 107 ? -30.221 0.470 30.728 1.00 87.94 107 ASP A N 1
ATOM 877 C CA . ASP A 1 107 ? -29.285 1.335 30.012 1.00 87.94 107 ASP A CA 1
ATOM 878 C C . ASP A 1 107 ? -27.877 1.278 30.624 1.00 87.94 107 ASP A C 1
ATOM 880 O O . ASP A 1 107 ? -26.903 1.069 29.898 1.00 87.94 107 ASP A O 1
ATOM 884 N N . GLU A 1 108 ? -27.758 1.357 31.952 1.00 88.81 108 GLU A N 1
ATOM 885 C CA . GLU A 1 108 ? -26.478 1.259 32.659 1.00 88.81 108 GLU A CA 1
ATOM 886 C C . GLU A 1 108 ? -25.819 -0.107 32.417 1.00 88.81 108 GLU A C 1
ATOM 888 O O . GLU A 1 108 ? -24.623 -0.204 32.107 1.00 88.81 108 GLU A O 1
ATOM 893 N N . ARG A 1 109 ? -26.615 -1.183 32.469 1.00 90.81 109 ARG A N 1
ATOM 894 C CA . ARG A 1 109 ? -26.113 -2.532 32.194 1.00 90.81 109 ARG A CA 1
ATOM 895 C C . ARG A 1 109 ? -25.646 -2.685 30.749 1.00 90.81 109 ARG A C 1
ATOM 897 O O . ARG A 1 109 ? -24.589 -3.280 30.523 1.00 90.81 109 ARG A O 1
ATOM 904 N N . LEU A 1 110 ? -26.394 -2.163 29.780 1.00 91.12 110 LEU A N 1
ATOM 905 C CA . LEU A 1 110 ? -26.007 -2.209 28.371 1.00 91.12 110 LEU A CA 1
ATOM 906 C C . LEU A 1 110 ? -24.749 -1.375 28.114 1.00 91.12 110 LEU A C 1
ATOM 908 O O . LEU A 1 110 ? -23.827 -1.885 27.481 1.00 91.12 110 LEU A O 1
ATOM 912 N N . ARG A 1 111 ? -24.639 -0.164 28.675 1.00 91.19 111 ARG A N 1
ATOM 913 C CA . ARG A 1 111 ? -23.412 0.655 28.611 1.00 91.19 111 ARG A CA 1
ATOM 914 C C . ARG A 1 111 ? -22.194 -0.118 29.115 1.00 91.19 111 ARG A C 1
ATOM 916 O O . ARG A 1 111 ? -21.154 -0.113 28.462 1.00 91.19 111 ARG A O 1
ATOM 923 N N . SER A 1 112 ? -22.331 -0.834 30.232 1.00 93.56 112 SER A N 1
ATOM 924 C CA . SER A 1 112 ? -21.262 -1.687 30.767 1.00 93.56 112 SER A CA 1
ATOM 925 C C . SER A 1 112 ? -20.884 -2.822 29.804 1.00 93.56 112 SER A C 1
ATOM 927 O O . SER A 1 112 ? -19.701 -3.022 29.525 1.00 93.56 112 SER A O 1
ATOM 929 N N . ILE A 1 113 ? -21.869 -3.537 29.248 1.00 94.81 113 ILE A N 1
ATOM 930 C CA . ILE A 1 113 ? -21.631 -4.650 28.313 1.00 94.81 113 ILE A CA 1
ATOM 931 C C . ILE A 1 113 ? -20.969 -4.157 27.021 1.00 94.81 113 ILE A C 1
ATOM 933 O O . ILE A 1 113 ? -19.948 -4.712 26.615 1.00 94.81 113 ILE A O 1
ATOM 937 N N . TYR A 1 114 ? -21.509 -3.112 26.391 1.00 94.19 114 TYR A N 1
ATOM 938 C CA . TYR A 1 114 ? -20.943 -2.547 25.165 1.00 94.19 114 TYR A CA 1
ATOM 939 C C . TYR A 1 114 ? -19.576 -1.912 25.409 1.00 94.19 114 TYR A C 1
ATOM 941 O O . TYR A 1 114 ? -18.694 -2.059 24.569 1.00 94.19 114 TYR A O 1
ATOM 949 N N . GLY A 1 115 ? -19.353 -1.280 26.564 1.00 94.56 115 GLY A N 1
ATOM 950 C CA . GLY A 1 115 ? -18.039 -0.770 26.957 1.00 94.56 115 GLY A CA 1
ATOM 951 C C . GLY A 1 115 ? -16.984 -1.876 27.025 1.00 94.56 115 GLY A C 1
ATOM 952 O O . GLY A 1 115 ? -15.921 -1.753 26.415 1.00 94.56 115 GLY A O 1
ATOM 953 N N . LEU A 1 116 ? -17.298 -2.993 27.689 1.00 96.25 116 LEU A N 1
ATOM 954 C CA . LEU A 1 116 ? -16.416 -4.165 27.752 1.00 96.25 116 LEU A CA 1
ATOM 955 C C . LEU A 1 116 ? -16.207 -4.805 26.370 1.00 96.25 116 LEU A C 1
ATOM 957 O O . LEU A 1 116 ? -15.081 -5.158 26.015 1.00 96.25 116 LEU A O 1
ATOM 961 N N . ALA A 1 117 ? -17.271 -4.933 25.574 1.00 95.56 117 ALA A N 1
ATOM 962 C CA . ALA A 1 117 ? -17.197 -5.488 24.224 1.00 95.56 117 ALA A CA 1
ATOM 963 C C . ALA A 1 117 ? -16.340 -4.618 23.292 1.00 95.56 117 ALA A C 1
ATOM 965 O O . ALA A 1 117 ? -15.527 -5.150 22.538 1.00 95.56 117 ALA A O 1
ATOM 966 N N . LEU A 1 118 ? -16.475 -3.291 23.375 1.00 96.12 118 LEU A N 1
ATOM 967 C CA . LEU A 1 118 ? -15.670 -2.338 22.614 1.00 96.12 118 LEU A CA 1
ATOM 968 C C . LEU A 1 118 ? -14.198 -2.396 23.014 1.00 96.12 118 LEU A C 1
ATOM 970 O O . LEU A 1 118 ? -13.355 -2.462 22.126 1.00 96.12 118 LEU A O 1
ATOM 974 N N . GLN A 1 119 ? -13.888 -2.425 24.315 1.00 96.25 119 GLN A N 1
ATOM 975 C CA . GLN A 1 119 ? -12.506 -2.555 24.793 1.00 96.25 119 GLN A CA 1
ATOM 976 C C . GLN A 1 119 ? -11.862 -3.851 24.298 1.00 96.25 119 GLN A C 1
ATOM 978 O O . GLN A 1 119 ? -10.737 -3.830 23.802 1.00 96.25 119 GLN A O 1
ATOM 983 N N . LYS A 1 120 ? -12.586 -4.974 24.374 1.00 96.06 120 LYS A N 1
ATOM 984 C CA . LYS A 1 120 ? -12.102 -6.254 23.852 1.00 96.06 120 LYS A CA 1
ATOM 985 C C . LYS A 1 120 ? -11.873 -6.201 22.341 1.00 96.06 120 LYS A C 1
ATOM 987 O O . LYS A 1 120 ? -10.797 -6.564 21.881 1.00 96.06 120 LYS A O 1
ATOM 992 N N . ALA A 1 121 ? -12.856 -5.720 21.581 1.00 95.38 121 ALA A N 1
ATOM 993 C CA . ALA A 1 121 ? -12.749 -5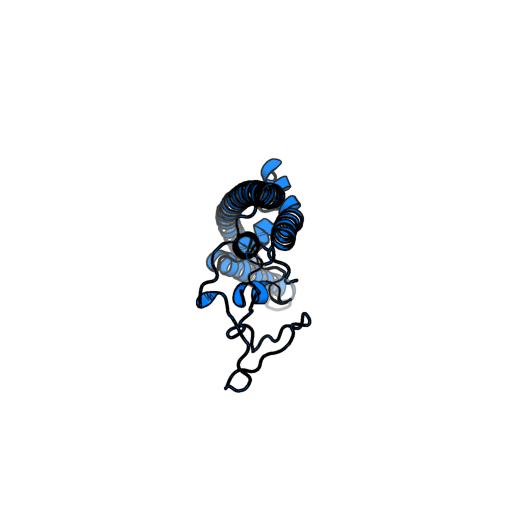.620 20.127 1.00 95.38 121 ALA A CA 1
ATOM 994 C C . ALA A 1 121 ? -11.600 -4.695 19.692 1.00 95.38 121 ALA A C 1
ATOM 996 O O . ALA A 1 121 ? -10.951 -4.957 18.684 1.00 95.38 121 ALA A O 1
ATOM 997 N N . GLU A 1 122 ? -11.341 -3.626 20.444 1.00 94.94 122 GLU A N 1
ATOM 998 C CA . GLU A 1 122 ? -10.246 -2.689 20.196 1.00 94.94 122 GLU A CA 1
ATOM 999 C C . GLU A 1 122 ? -8.877 -3.298 20.504 1.00 94.94 122 GLU A C 1
ATOM 1001 O O . GLU A 1 122 ? -7.955 -3.130 19.711 1.00 94.94 122 GLU A O 1
ATOM 1006 N N . LEU A 1 123 ? -8.743 -4.053 21.597 1.00 94.25 123 LEU A N 1
ATOM 1007 C CA . LEU A 1 123 ? -7.517 -4.795 21.905 1.00 94.25 123 LEU A CA 1
ATOM 1008 C C . LEU A 1 123 ? -7.205 -5.843 20.832 1.00 94.25 123 LEU A C 1
ATOM 1010 O O . LEU A 1 123 ? -6.084 -5.871 20.321 1.00 94.25 123 LEU A O 1
ATOM 1014 N N . ASP A 1 124 ? -8.201 -6.651 20.461 1.00 92.94 124 ASP A N 1
ATOM 1015 C CA . ASP A 1 124 ? -8.053 -7.699 19.447 1.00 92.94 124 ASP A CA 1
ATOM 1016 C C . ASP A 1 124 ? -7.680 -7.089 18.082 1.00 92.94 124 ASP A C 1
ATOM 1018 O O . ASP A 1 124 ? -6.736 -7.539 17.431 1.00 92.94 124 ASP A O 1
ATOM 1022 N N . LEU A 1 125 ? -8.371 -6.017 17.671 1.00 94.12 125 LEU A N 1
ATOM 1023 C CA . LEU A 1 125 ? -8.068 -5.302 16.429 1.00 94.12 125 LEU A CA 1
ATOM 1024 C C . LEU A 1 125 ? -6.666 -4.690 16.454 1.00 94.12 125 LEU A C 1
ATOM 1026 O O . LEU A 1 125 ? -5.943 -4.812 15.475 1.00 94.12 125 LEU A O 1
ATOM 1030 N N . ASN A 1 126 ? -6.269 -4.039 17.548 1.00 93.00 126 ASN A N 1
ATOM 1031 C CA . ASN A 1 126 ? -4.973 -3.366 17.637 1.00 93.00 126 ASN A CA 1
ATOM 1032 C C . ASN A 1 126 ? -3.796 -4.344 17.581 1.00 93.00 126 ASN A C 1
ATOM 1034 O O . ASN A 1 126 ? -2.766 -4.003 16.997 1.00 93.00 126 ASN A O 1
ATOM 1038 N N . ALA A 1 127 ? -3.935 -5.532 18.174 1.00 91.38 127 ALA A N 1
ATOM 1039 C CA . ALA A 1 127 ? -2.906 -6.566 18.124 1.00 91.38 127 ALA A CA 1
ATOM 1040 C C . ALA A 1 127 ? -2.705 -7.086 16.692 1.00 91.38 127 ALA A C 1
ATOM 1042 O O . ALA A 1 127 ? -1.575 -7.130 16.204 1.00 91.38 127 ALA A O 1
ATOM 1043 N N . GLU A 1 128 ? -3.797 -7.417 15.999 1.00 93.56 128 GLU A N 1
ATOM 1044 C CA . GLU A 1 128 ? -3.744 -7.908 14.616 1.00 93.56 128 GLU A CA 1
ATOM 1045 C C . GLU A 1 128 ? -3.309 -6.814 13.637 1.00 93.56 128 GLU A C 1
ATOM 1047 O O . GLU A 1 128 ? -2.438 -7.044 12.802 1.00 93.56 128 GLU A O 1
ATOM 1052 N N . LEU A 1 129 ? -3.836 -5.598 13.792 1.00 94.75 129 LEU A N 1
ATOM 1053 C CA . LEU A 1 129 ? -3.463 -4.448 12.973 1.00 94.75 129 LEU A CA 1
ATOM 1054 C C . LEU A 1 129 ? -1.977 -4.111 13.118 1.00 94.75 129 LEU A C 1
ATOM 1056 O O . LEU A 1 129 ? -1.340 -3.755 12.135 1.00 94.75 129 LEU A O 1
ATOM 1060 N N . SER A 1 130 ? -1.410 -4.224 14.323 1.00 93.62 130 SER A N 1
ATOM 1061 C CA . SER A 1 130 ? 0.021 -3.994 14.540 1.00 93.62 130 SER A CA 1
ATOM 1062 C C . SER A 1 130 ? 0.885 -5.018 13.801 1.00 93.62 130 SER A C 1
ATOM 1064 O O . SER A 1 130 ? 1.870 -4.635 13.168 1.00 93.62 130 SER A O 1
ATOM 1066 N N . ALA A 1 131 ? 0.516 -6.300 13.867 1.00 93.88 131 ALA A N 1
ATOM 1067 C CA . ALA A 1 131 ? 1.230 -7.363 13.166 1.00 93.88 131 ALA A CA 1
ATOM 1068 C C . ALA A 1 131 ? 1.150 -7.179 11.645 1.00 93.88 131 ALA A C 1
ATOM 1070 O O . ALA A 1 131 ? 2.162 -7.280 10.954 1.00 93.88 131 ALA A O 1
ATOM 1071 N N . GLU A 1 132 ? -0.030 -6.836 11.135 1.00 95.44 132 GLU A N 1
ATOM 1072 C CA . GLU A 1 132 ? -0.237 -6.667 9.702 1.00 95.44 132 GLU A CA 1
ATOM 1073 C C . GLU A 1 132 ? 0.397 -5.390 9.154 1.00 95.44 132 GLU A C 1
ATOM 1075 O O . GLU A 1 132 ? 1.044 -5.428 8.112 1.00 95.44 132 GLU A O 1
ATOM 1080 N N . ALA A 1 133 ? 0.304 -4.268 9.871 1.00 95.12 133 ALA A N 1
ATOM 1081 C CA . ALA A 1 133 ? 0.985 -3.034 9.479 1.00 95.12 133 ALA A CA 1
ATOM 1082 C C . ALA A 1 133 ? 2.503 -3.239 9.381 1.00 95.12 133 ALA A C 1
ATOM 1084 O O . ALA A 1 133 ? 3.149 -2.684 8.494 1.00 95.12 133 ALA A O 1
ATOM 1085 N N . ARG A 1 134 ? 3.074 -4.078 10.256 1.00 94.88 134 ARG A N 1
ATOM 1086 C CA . ARG A 1 134 ? 4.478 -4.478 10.164 1.00 94.88 134 ARG A CA 1
ATOM 1087 C C . ARG A 1 134 ? 4.755 -5.319 8.916 1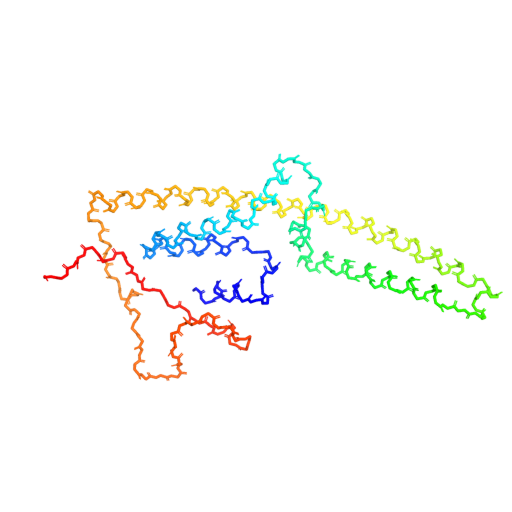.00 94.88 134 ARG A C 1
ATOM 1089 O O . ARG A 1 134 ? 5.725 -5.028 8.226 1.00 94.88 134 ARG A O 1
ATOM 1096 N N . ARG A 1 135 ? 3.912 -6.310 8.611 1.00 95.50 135 ARG A N 1
ATOM 1097 C CA . ARG A 1 135 ? 4.041 -7.136 7.398 1.00 95.50 135 ARG A CA 1
ATOM 1098 C C . ARG A 1 135 ? 4.017 -6.274 6.132 1.00 95.50 135 ARG A C 1
ATOM 1100 O O . ARG A 1 135 ? 4.889 -6.411 5.283 1.00 95.50 135 ARG A O 1
ATOM 1107 N N . VAL A 1 136 ? 3.059 -5.352 6.043 1.00 95.81 136 VAL A N 1
ATOM 1108 C CA . VAL A 1 136 ? 2.938 -4.404 4.924 1.00 95.81 136 VAL A CA 1
ATOM 1109 C C . VAL A 1 136 ? 4.159 -3.487 4.836 1.00 95.81 136 VAL A C 1
ATOM 1111 O O . VAL A 1 136 ? 4.640 -3.201 3.744 1.00 95.81 136 VAL A O 1
ATOM 1114 N N . ALA A 1 137 ? 4.678 -3.013 5.971 1.00 96.50 137 ALA A N 1
ATOM 1115 C CA . ALA A 1 137 ? 5.876 -2.180 5.991 1.00 96.50 137 ALA A CA 1
ATOM 1116 C C . ALA A 1 137 ? 7.118 -2.929 5.487 1.00 96.50 137 ALA A C 1
ATOM 1118 O O . ALA A 1 137 ? 7.894 -2.362 4.721 1.00 96.50 137 ALA A O 1
ATOM 1119 N N . GLU A 1 138 ? 7.298 -4.187 5.896 1.00 96.38 138 GLU A N 1
ATOM 1120 C CA . GLU A 1 138 ? 8.384 -5.053 5.419 1.00 96.38 138 GLU A CA 1
ATOM 1121 C C . GLU A 1 138 ? 8.282 -5.256 3.897 1.00 96.38 138 GLU A C 1
ATOM 1123 O O . GLU A 1 138 ? 9.239 -4.980 3.176 1.00 96.38 138 GLU A O 1
ATOM 1128 N N . GLU A 1 139 ? 7.093 -5.596 3.396 1.00 96.12 139 GLU A N 1
ATOM 1129 C CA . GLU A 1 139 ? 6.811 -5.731 1.961 1.00 96.12 139 GLU A CA 1
ATOM 1130 C C . GLU A 1 139 ? 7.092 -4.429 1.184 1.00 96.12 139 GLU A C 1
ATOM 1132 O O . GLU A 1 139 ? 7.710 -4.439 0.118 1.00 96.12 139 GLU A O 1
ATOM 1137 N N . LEU A 1 140 ? 6.706 -3.272 1.728 1.00 96.81 140 LEU A N 1
ATOM 1138 C CA . LEU A 1 140 ? 6.948 -1.981 1.083 1.00 96.81 140 LEU A CA 1
ATOM 1139 C C . LEU A 1 140 ? 8.444 -1.642 0.978 1.00 96.81 140 LEU A C 1
ATOM 1141 O O . LEU A 1 140 ? 8.865 -1.047 -0.018 1.00 96.81 140 LEU A O 1
ATOM 1145 N N . VAL A 1 141 ? 9.244 -2.017 1.979 1.00 97.00 141 VAL A N 1
ATOM 1146 C CA . VAL A 1 141 ? 10.707 -1.857 1.944 1.00 97.00 141 VAL A CA 1
ATOM 1147 C C . VAL A 1 141 ? 11.321 -2.770 0.883 1.00 97.00 141 VAL A C 1
ATOM 1149 O O . VAL A 1 141 ? 12.162 -2.311 0.111 1.00 97.00 141 VAL A O 1
ATOM 1152 N N . GLU A 1 142 ? 10.858 -4.015 0.758 1.00 97.31 142 GLU A N 1
ATOM 1153 C CA . GLU A 1 142 ? 11.304 -4.910 -0.320 1.00 97.31 142 GLU A CA 1
ATOM 1154 C C . GLU A 1 142 ? 11.012 -4.310 -1.705 1.00 97.31 142 GLU A C 1
ATOM 1156 O O . GLU A 1 142 ? 11.873 -4.312 -2.592 1.00 97.31 142 GLU A O 1
ATOM 1161 N N . PHE A 1 143 ? 9.828 -3.720 -1.894 1.00 97.56 143 PHE A N 1
ATOM 1162 C CA . PHE A 1 143 ? 9.513 -3.002 -3.129 1.00 97.56 143 PHE A CA 1
ATOM 1163 C C . PHE A 1 143 ? 10.407 -1.775 -3.338 1.00 97.56 143 PHE A C 1
ATOM 1165 O O . PHE A 1 143 ? 10.820 -1.522 -4.469 1.00 97.56 143 PHE A O 1
ATOM 1172 N N . GLU A 1 144 ? 10.750 -1.020 -2.291 1.00 97.25 144 GLU A N 1
ATOM 1173 C CA . GLU A 1 144 ? 11.697 0.099 -2.396 1.00 97.25 144 GLU A CA 1
ATOM 1174 C C . GLU A 1 144 ? 13.057 -0.375 -2.941 1.00 97.25 144 GLU A C 1
ATOM 1176 O O . GLU A 1 144 ? 13.588 0.224 -3.885 1.00 97.25 144 GLU A O 1
ATOM 1181 N N . GLU A 1 145 ? 13.590 -1.478 -2.416 1.00 97.06 145 GLU A N 1
ATOM 1182 C CA . GLU A 1 145 ? 14.859 -2.067 -2.860 1.00 97.06 145 GLU A CA 1
ATOM 1183 C C . GLU A 1 145 ? 14.804 -2.530 -4.322 1.00 97.06 145 GLU A C 1
ATOM 1185 O O . GLU A 1 145 ? 15.676 -2.175 -5.125 1.00 97.06 145 GLU A O 1
ATOM 1190 N N . GLN A 1 146 ? 13.750 -3.258 -4.701 1.00 97.12 146 GLN A N 1
ATOM 1191 C CA . GLN A 1 146 ? 13.548 -3.713 -6.081 1.00 97.12 146 GLN A CA 1
ATOM 1192 C C . GLN A 1 146 ? 13.436 -2.532 -7.051 1.00 97.12 146 GLN A C 1
ATOM 1194 O O . GLN A 1 146 ? 14.006 -2.554 -8.145 1.00 97.12 146 GLN A O 1
ATOM 1199 N N . MET A 1 147 ? 12.761 -1.459 -6.637 1.00 96.38 147 MET A N 1
ATOM 1200 C CA . MET A 1 147 ? 12.631 -0.243 -7.435 1.00 96.38 147 MET A CA 1
ATOM 1201 C C . MET A 1 147 ? 13.956 0.513 -7.569 1.00 96.38 147 MET A C 1
ATOM 1203 O O . MET A 1 147 ? 14.208 1.097 -8.625 1.00 96.38 147 MET A O 1
ATOM 1207 N N . TYR A 1 148 ? 14.828 0.503 -6.556 1.00 96.62 148 TYR A N 1
ATOM 1208 C CA . TYR A 1 148 ? 16.186 1.047 -6.677 1.00 96.62 148 TYR A CA 1
ATOM 1209 C C . TYR A 1 148 ? 17.054 0.245 -7.646 1.00 96.62 148 TYR A C 1
ATOM 1211 O O . TYR A 1 148 ? 17.732 0.848 -8.485 1.00 96.62 148 TYR A O 1
ATOM 1219 N N . LEU A 1 149 ? 17.011 -1.088 -7.568 1.00 97.06 149 LEU A N 1
ATOM 1220 C CA . LEU A 1 149 ? 17.723 -1.956 -8.506 1.00 97.06 149 LEU A CA 1
ATOM 1221 C C . LEU A 1 149 ? 17.258 -1.696 -9.941 1.00 97.06 149 LEU A C 1
ATOM 1223 O O . LEU A 1 149 ? 18.076 -1.440 -10.825 1.00 97.06 149 LEU A O 1
ATOM 1227 N N . LEU A 1 150 ? 15.944 -1.660 -10.154 1.00 95.38 150 LEU A N 1
ATOM 1228 C CA . LEU A 1 150 ? 15.370 -1.397 -11.466 1.00 95.38 150 LEU A CA 1
ATOM 1229 C C . LEU A 1 150 ? 15.741 -0.003 -11.993 1.00 95.38 150 LEU A C 1
ATOM 1231 O O . LEU A 1 150 ? 16.046 0.163 -13.173 1.00 95.38 150 LEU A O 1
ATOM 1235 N N . ASP A 1 151 ? 15.772 1.016 -11.131 1.00 96.00 151 ASP A N 1
ATOM 1236 C CA . ASP A 1 151 ? 16.202 2.370 -11.499 1.00 96.00 151 ASP A CA 1
ATOM 1237 C C . ASP A 1 151 ? 17.648 2.379 -12.018 1.00 96.00 151 ASP A C 1
ATOM 1239 O O . ASP A 1 151 ? 17.959 3.039 -13.020 1.00 96.00 151 ASP A O 1
ATOM 1243 N N . TYR A 1 152 ? 18.528 1.620 -11.365 1.00 96.19 152 TYR A N 1
ATOM 1244 C CA . TYR A 1 152 ? 19.906 1.434 -11.804 1.00 96.19 152 TYR A CA 1
ATOM 1245 C C . TYR A 1 152 ? 19.978 0.698 -13.149 1.00 96.19 152 TYR A C 1
ATOM 1247 O O . TYR A 1 152 ? 20.631 1.188 -14.075 1.00 96.19 152 TYR A O 1
ATOM 1255 N N . GLU A 1 153 ? 19.264 -0.419 -13.298 1.00 93.06 153 GLU A N 1
ATOM 1256 C CA . GLU A 1 153 ? 19.243 -1.221 -14.528 1.00 93.06 153 GLU A CA 1
ATOM 1257 C C . GLU A 1 153 ? 18.727 -0.429 -15.731 1.00 93.06 153 GLU A C 1
ATOM 1259 O O . GLU A 1 153 ? 19.373 -0.404 -16.781 1.00 93.06 153 GLU A O 1
ATOM 1264 N N . VAL A 1 154 ? 17.620 0.301 -15.568 1.00 92.19 154 VAL A N 1
ATOM 1265 C CA . VAL A 1 154 ? 17.084 1.187 -16.609 1.00 92.19 154 VAL A CA 1
ATOM 1266 C C . VAL A 1 154 ? 18.102 2.275 -16.963 1.00 92.19 154 VAL A C 1
ATOM 1268 O O . VAL A 1 154 ? 18.288 2.593 -18.137 1.00 92.19 154 VAL A O 1
ATOM 1271 N N . GLY A 1 155 ? 18.795 2.842 -15.969 1.00 91.06 155 GLY A N 1
ATOM 1272 C CA . GLY A 1 155 ? 19.863 3.820 -16.203 1.00 91.06 155 GLY A CA 1
ATOM 1273 C C . GLY A 1 155 ? 21.013 3.247 -17.037 1.00 91.06 155 GLY A C 1
ATOM 1274 O O . GLY A 1 155 ? 21.469 3.880 -17.993 1.00 91.06 155 GLY A O 1
ATOM 1275 N N . LEU A 1 156 ? 21.438 2.025 -16.721 1.00 90.19 156 LEU A N 1
ATOM 1276 C CA . LEU A 1 156 ? 22.477 1.314 -17.457 1.00 90.19 156 LEU A CA 1
ATOM 1277 C C . LEU A 1 156 ? 22.031 0.962 -18.883 1.00 90.19 156 LEU A C 1
ATOM 1279 O O . LEU A 1 156 ? 22.823 1.098 -19.815 1.00 90.19 156 LEU A O 1
ATOM 1283 N N . ALA A 1 157 ? 20.776 0.551 -19.072 1.00 86.25 157 ALA A N 1
ATOM 1284 C CA . ALA A 1 157 ? 20.211 0.230 -20.381 1.00 86.25 157 ALA A CA 1
ATOM 1285 C C . ALA A 1 157 ? 20.172 1.457 -21.310 1.00 86.25 157 ALA A C 1
ATOM 1287 O O . ALA A 1 157 ? 20.594 1.366 -22.465 1.00 86.25 157 ALA A O 1
ATOM 1288 N N . ILE A 1 158 ? 19.773 2.626 -20.790 1.00 84.62 158 ILE A N 1
ATOM 1289 C CA . ILE A 1 158 ? 19.842 3.902 -21.525 1.00 84.62 158 ILE A CA 1
ATOM 1290 C C . ILE A 1 158 ? 21.288 4.189 -21.952 1.00 84.62 158 ILE A C 1
ATOM 1292 O O . ILE A 1 158 ? 21.546 4.499 -23.114 1.00 84.62 158 ILE A O 1
ATOM 1296 N N . TYR A 1 159 ? 22.243 4.052 -21.028 1.00 82.19 159 TYR A N 1
ATOM 1297 C CA . TYR A 1 159 ? 23.655 4.313 -21.308 1.00 82.19 159 TYR A CA 1
ATOM 1298 C C . TYR A 1 159 ? 24.255 3.342 -22.338 1.00 82.19 159 TYR A C 1
ATOM 1300 O O . TYR A 1 159 ? 25.022 3.763 -23.205 1.00 82.19 159 TYR A O 1
ATOM 1308 N N . ARG A 1 160 ? 23.896 2.052 -22.282 1.00 79.44 160 ARG A N 1
ATOM 1309 C CA . ARG A 1 160 ? 24.323 1.042 -23.266 1.00 79.44 160 ARG A CA 1
ATOM 1310 C C . ARG A 1 160 ? 23.791 1.357 -24.662 1.00 79.44 160 ARG A C 1
ATOM 1312 O O . ARG A 1 160 ? 24.587 1.381 -25.595 1.00 79.44 160 ARG A O 1
ATOM 1319 N N . ARG A 1 161 ? 22.502 1.700 -24.788 1.00 71.25 161 ARG A N 1
ATOM 1320 C CA . ARG A 1 161 ? 21.892 2.102 -26.069 1.00 71.25 161 ARG A CA 1
ATOM 1321 C C . ARG A 1 161 ? 22.578 3.329 -26.676 1.00 71.25 161 ARG A C 1
ATOM 1323 O O . ARG A 1 161 ? 22.788 3.372 -27.879 1.00 71.25 161 ARG A O 1
ATOM 1330 N N . LEU A 1 162 ? 22.974 4.302 -25.851 1.00 64.31 162 LEU A N 1
ATOM 1331 C CA . LEU A 1 162 ? 23.745 5.467 -26.308 1.00 64.31 162 LEU A CA 1
ATOM 1332 C C . LEU A 1 162 ? 25.158 5.105 -26.798 1.00 64.31 162 LEU A C 1
ATOM 1334 O O . LEU A 1 162 ? 25.762 5.885 -27.531 1.00 64.31 162 LEU A O 1
ATOM 1338 N N . ARG A 1 163 ? 25.710 3.960 -26.375 1.00 59.50 163 ARG A N 1
ATOM 1339 C CA . ARG A 1 163 ? 27.081 3.541 -26.690 1.00 59.50 163 ARG A CA 1
ATOM 1340 C C . ARG A 1 163 ? 27.215 2.573 -27.861 1.00 59.50 163 ARG A C 1
ATOM 1342 O O . ARG A 1 163 ? 28.319 2.550 -28.402 1.00 59.50 163 ARG A O 1
ATOM 1349 N N . LYS A 1 164 ? 26.201 1.768 -28.218 1.00 57.19 164 LYS A N 1
ATOM 1350 C CA . LYS A 1 164 ? 26.222 0.851 -29.383 1.00 57.19 164 LYS A CA 1
ATOM 1351 C C . LYS A 1 164 ? 24.862 0.189 -29.680 1.00 57.19 164 LYS A C 1
ATOM 1353 O O . LYS A 1 164 ? 24.033 0.024 -28.790 1.00 57.19 164 LYS A O 1
ATOM 1358 N N . GLU A 1 165 ? 24.703 -0.187 -30.953 1.00 54.72 165 GLU A N 1
ATOM 1359 C CA . GLU A 1 165 ? 23.551 -0.802 -31.637 1.00 54.72 165 GLU A CA 1
ATOM 1360 C C . GLU A 1 165 ? 23.253 -2.245 -31.180 1.00 54.72 165 GLU A C 1
ATOM 1362 O O . GLU A 1 165 ? 23.562 -3.206 -31.878 1.00 54.72 165 GLU A O 1
ATOM 1367 N N . ASP A 1 166 ? 22.618 -2.421 -30.024 1.00 51.28 166 ASP A N 1
ATOM 1368 C CA . ASP A 1 166 ? 22.001 -3.706 -29.668 1.00 51.28 166 ASP A CA 1
ATOM 1369 C C . ASP A 1 166 ? 20.501 -3.660 -29.986 1.00 51.28 166 ASP A C 1
ATOM 1371 O O . ASP A 1 166 ? 19.654 -3.533 -29.098 1.00 51.28 166 ASP A O 1
ATOM 1375 N N . ALA A 1 167 ? 20.161 -3.736 -31.274 1.00 54.53 167 ALA A N 1
ATOM 1376 C CA . ALA A 1 167 ? 18.794 -4.038 -31.679 1.00 54.53 167 ALA A CA 1
ATOM 1377 C C . ALA A 1 167 ? 18.540 -5.531 -31.420 1.00 54.53 167 ALA A C 1
ATOM 1379 O O . ALA A 1 167 ? 19.255 -6.401 -31.929 1.00 54.53 167 ALA A O 1
ATOM 1380 N N . ARG A 1 168 ? 17.518 -5.853 -30.619 1.00 58.44 168 ARG A N 1
ATOM 1381 C CA . ARG A 1 168 ? 16.990 -7.227 -30.570 1.00 58.44 168 ARG A CA 1
ATOM 1382 C C . ARG A 1 168 ? 16.514 -7.617 -31.984 1.00 58.44 168 ARG A C 1
ATOM 1384 O O . ARG A 1 168 ? 16.290 -6.754 -32.825 1.00 58.44 168 ARG A O 1
ATOM 1391 N N . ARG A 1 169 ? 16.329 -8.908 -32.274 1.00 54.97 169 ARG A N 1
ATOM 1392 C CA . ARG A 1 169 ? 15.638 -9.334 -33.509 1.00 54.97 169 ARG A CA 1
ATOM 1393 C C . ARG A 1 169 ? 14.128 -9.324 -33.275 1.00 54.97 169 ARG A C 1
ATOM 1395 O O . ARG A 1 169 ? 13.704 -9.789 -32.221 1.00 54.97 169 ARG A O 1
ATOM 1402 N N . ILE A 1 170 ? 13.365 -8.803 -34.237 1.00 55.34 170 ILE A N 1
ATOM 1403 C CA . ILE A 1 170 ? 11.894 -8.804 -34.216 1.00 55.34 170 ILE A CA 1
ATOM 1404 C C . ILE A 1 170 ? 11.416 -10.260 -34.183 1.00 55.34 170 ILE A C 1
ATOM 1406 O O . ILE A 1 170 ? 11.877 -11.078 -34.986 1.00 55.34 170 ILE A O 1
ATOM 1410 N N . SER A 1 171 ? 10.530 -10.590 -33.247 1.00 57.97 171 SER A N 1
ATOM 1411 C CA . SER A 1 171 ? 9.791 -11.855 -33.234 1.00 57.97 171 SER A CA 1
ATOM 1412 C C . SER A 1 171 ? 8.362 -11.639 -33.743 1.00 57.97 171 SER A C 1
ATOM 1414 O O . SER A 1 171 ? 7.845 -10.531 -33.647 1.00 57.97 171 SER A O 1
ATOM 1416 N N . GLU A 1 172 ? 7.688 -12.681 -34.246 1.00 55.88 172 GLU A N 1
ATOM 1417 C CA . GLU A 1 172 ? 6.259 -12.599 -34.629 1.00 55.88 172 GLU A CA 1
ATOM 1418 C C . GLU A 1 172 ? 5.356 -12.131 -33.470 1.00 55.88 172 GLU A C 1
ATOM 1420 O O . GLU A 1 172 ? 4.285 -11.589 -33.708 1.00 55.88 172 GLU A O 1
ATOM 1425 N N . ALA A 1 173 ? 5.792 -12.288 -32.214 1.00 58.03 173 ALA A N 1
ATOM 1426 C CA . ALA A 1 173 ? 5.064 -11.805 -31.042 1.00 58.03 173 ALA A CA 1
ATOM 1427 C C . ALA A 1 173 ? 5.167 -10.279 -30.830 1.00 58.03 173 ALA A C 1
ATOM 1429 O O . ALA A 1 173 ? 4.420 -9.733 -30.020 1.00 58.03 173 ALA A O 1
ATOM 1430 N N . ASP A 1 174 ? 6.089 -9.601 -31.523 1.00 56.12 174 ASP A N 1
ATOM 1431 C CA . ASP A 1 174 ? 6.304 -8.154 -31.421 1.00 56.12 174 ASP A CA 1
ATOM 1432 C C . ASP A 1 174 ? 5.470 -7.348 -32.438 1.00 56.12 174 ASP A C 1
ATOM 1434 O O . ASP A 1 174 ? 5.334 -6.135 -32.276 1.00 56.12 174 ASP A O 1
ATOM 1438 N N . ASP A 1 175 ? 4.892 -8.004 -33.454 1.00 58.41 175 ASP A N 1
ATOM 1439 C CA . ASP A 1 175 ? 4.040 -7.381 -34.476 1.00 58.41 175 ASP A CA 1
ATOM 1440 C C . ASP A 1 175 ? 2.559 -7.475 -34.079 1.00 58.41 175 ASP A C 1
ATOM 1442 O O . ASP A 1 175 ? 1.797 -8.342 -34.511 1.00 58.41 175 ASP A O 1
ATOM 1446 N N . LEU A 1 176 ? 2.153 -6.590 -33.169 1.00 62.91 176 LEU A N 1
ATOM 1447 C CA . LEU A 1 176 ? 0.769 -6.469 -32.718 1.00 62.91 176 LEU A CA 1
ATOM 1448 C C . LEU A 1 176 ? 0.036 -5.457 -33.607 1.00 62.91 176 LEU A C 1
ATOM 1450 O O . LEU A 1 176 ? -0.121 -4.292 -33.243 1.00 62.91 176 LEU A O 1
ATOM 1454 N N . SER A 1 177 ? -0.405 -5.901 -34.786 1.00 63.94 177 SER A N 1
ATOM 1455 C CA . SER A 1 177 ? -1.247 -5.096 -35.678 1.00 63.94 177 SER A CA 1
ATOM 1456 C C . SER A 1 177 ? -2.733 -5.240 -35.328 1.00 63.94 177 SER A C 1
ATOM 1458 O O . SER A 1 177 ? -3.227 -6.333 -35.050 1.00 63.94 177 SER A O 1
ATOM 1460 N N . ILE A 1 178 ? -3.460 -4.117 -35.320 1.00 69.62 178 ILE A N 1
ATOM 1461 C CA . ILE A 1 178 ? -4.910 -4.103 -35.089 1.00 69.62 178 ILE A CA 1
ATOM 1462 C C . ILE A 1 178 ? -5.596 -4.707 -36.324 1.00 69.62 178 ILE A C 1
ATOM 1464 O O . ILE A 1 178 ? -5.460 -4.146 -37.417 1.00 69.62 178 ILE A O 1
ATOM 1468 N N . PRO A 1 179 ? -6.338 -5.823 -36.194 1.00 74.38 179 PRO A N 1
ATOM 1469 C CA . PRO A 1 179 ? -7.038 -6.398 -37.327 1.00 74.38 179 PRO A CA 1
ATOM 1470 C C . PRO A 1 179 ? -8.139 -5.439 -37.814 1.00 74.38 179 PRO A C 1
ATOM 1472 O O . PRO A 1 179 ? -8.880 -4.883 -37.003 1.00 74.38 179 PRO A O 1
ATOM 1475 N N . PRO A 1 180 ? -8.296 -5.252 -39.138 1.00 68.25 180 PRO A N 1
ATOM 1476 C CA . PRO A 1 180 ? -9.266 -4.309 -39.704 1.00 68.25 180 PRO A CA 1
ATOM 1477 C C . PRO A 1 180 ? -10.731 -4.725 -39.485 1.00 68.25 180 PRO A C 1
ATOM 1479 O O . PRO A 1 180 ? -11.634 -3.918 -39.693 1.00 68.25 180 PRO A O 1
ATOM 1482 N N . ALA A 1 181 ? -10.977 -5.977 -39.092 1.00 71.31 181 ALA A N 1
ATOM 1483 C CA . ALA A 1 181 ? -12.289 -6.497 -38.732 1.00 71.31 181 ALA A CA 1
ATOM 1484 C C . ALA A 1 181 ? -12.148 -7.601 -37.673 1.00 71.31 181 ALA A C 1
ATOM 1486 O O . ALA A 1 181 ? -11.223 -8.412 -37.741 1.00 71.31 181 ALA A O 1
ATOM 1487 N N . GLY A 1 182 ? -13.082 -7.651 -36.725 1.00 77.50 182 GLY A N 1
ATOM 1488 C CA . GLY A 1 182 ? -13.135 -8.669 -35.679 1.00 77.50 182 GLY A CA 1
ATOM 1489 C C . GLY A 1 182 ? -14.255 -8.404 -34.674 1.00 77.50 182 GLY A C 1
ATOM 1490 O O . GLY A 1 182 ? -14.947 -7.391 -34.757 1.00 77.50 182 GLY A O 1
ATOM 1491 N N . ASP A 1 183 ? -14.405 -9.313 -33.711 1.00 77.56 183 ASP A N 1
ATOM 1492 C CA . ASP A 1 183 ? -15.395 -9.213 -32.625 1.00 77.56 183 ASP A CA 1
ATOM 1493 C C . ASP A 1 183 ? -14.957 -8.253 -31.499 1.00 77.56 183 ASP A C 1
ATOM 1495 O O . ASP A 1 183 ? -15.695 -8.027 -30.540 1.00 77.56 183 ASP A O 1
ATOM 1499 N N . GLN A 1 184 ? -13.743 -7.701 -31.596 1.00 73.94 184 GLN A N 1
ATOM 1500 C CA . GLN A 1 184 ? -13.165 -6.762 -30.638 1.00 73.94 184 GLN A CA 1
ATOM 1501 C C . GLN A 1 184 ? -13.135 -5.353 -31.230 1.00 73.94 184 GLN A C 1
ATOM 1503 O O . GLN A 1 184 ? -12.759 -5.158 -32.386 1.00 73.94 184 GLN A O 1
ATOM 1508 N N . ALA A 1 185 ? -13.519 -4.367 -30.421 1.00 73.69 185 ALA A N 1
ATOM 1509 C CA . ALA A 1 185 ? -13.418 -2.960 -30.774 1.00 73.69 185 ALA A CA 1
ATOM 1510 C C . ALA A 1 185 ? -12.112 -2.377 -30.215 1.00 73.69 185 ALA A C 1
ATOM 1512 O O . ALA A 1 185 ? -11.788 -2.578 -29.046 1.00 73.69 185 ALA A O 1
ATOM 1513 N N . TYR A 1 186 ? -11.370 -1.660 -31.059 1.00 76.31 186 TYR A N 1
ATOM 1514 C CA . TYR A 1 186 ? -10.106 -1.018 -30.702 1.00 76.31 186 TYR A CA 1
ATOM 1515 C C . TYR A 1 186 ? -10.302 0.495 -30.700 1.00 76.31 186 TYR A C 1
ATOM 1517 O O . TYR A 1 186 ? -10.783 1.061 -31.683 1.00 76.31 186 TYR A O 1
ATOM 1525 N N . PHE A 1 187 ? -9.916 1.149 -29.608 1.00 75.12 187 PHE A N 1
ATOM 1526 C CA . PHE A 1 187 ? -10.037 2.594 -29.436 1.00 75.12 187 PHE A CA 1
ATOM 1527 C C . PHE A 1 187 ? -8.705 3.181 -28.978 1.00 75.12 187 PHE A C 1
ATOM 1529 O O . PHE A 1 187 ? -7.926 2.520 -28.289 1.00 75.12 187 PHE A O 1
ATOM 1536 N N . GLU A 1 188 ? -8.446 4.435 -29.348 1.00 75.00 188 GLU A N 1
ATOM 1537 C CA . GLU A 1 188 ? -7.357 5.195 -28.744 1.00 75.00 188 GLU A CA 1
ATOM 1538 C C . GLU A 1 188 ? -7.709 5.490 -27.284 1.00 75.00 188 GLU A C 1
ATOM 1540 O O . GLU A 1 188 ? -8.817 5.928 -26.970 1.00 75.00 188 GLU A O 1
ATOM 1545 N N . PHE A 1 189 ? -6.771 5.222 -26.378 1.00 73.25 189 PHE A N 1
ATOM 1546 C CA . PHE A 1 189 ? -7.013 5.426 -24.959 1.00 73.25 189 PHE A CA 1
ATOM 1547 C C . PHE A 1 189 ? -6.927 6.914 -24.598 1.00 73.25 189 PHE A C 1
ATOM 1549 O O . PHE A 1 189 ? -5.870 7.527 -24.738 1.00 73.25 189 PHE A O 1
ATOM 1556 N N . VAL A 1 190 ? -8.029 7.470 -24.089 1.00 75.38 190 VAL A N 1
ATOM 1557 C CA . VAL A 1 190 ? -8.173 8.891 -23.712 1.00 75.38 190 VAL A CA 1
ATOM 1558 C C . VAL A 1 190 ? -8.370 9.099 -22.200 1.00 75.38 190 VAL A C 1
ATOM 1560 O O . VAL A 1 190 ? -9.059 10.023 -21.783 1.00 75.38 190 VAL A O 1
ATOM 1563 N N . ASP A 1 191 ? -7.760 8.246 -21.365 1.00 72.25 191 ASP A N 1
ATOM 1564 C CA . ASP A 1 191 ? -7.854 8.281 -19.889 1.00 72.25 191 ASP A CA 1
ATOM 1565 C C . ASP A 1 191 ? -9.279 8.075 -19.319 1.00 72.25 191 ASP A C 1
ATOM 1567 O O . ASP A 1 191 ? -9.579 8.448 -18.181 1.00 72.25 191 ASP A O 1
ATOM 1571 N N . GLU A 1 192 ? -10.165 7.429 -20.080 1.00 74.75 192 GLU A N 1
ATOM 1572 C CA . GLU A 1 192 ? -11.512 7.066 -19.634 1.00 74.75 192 GLU A CA 1
ATOM 1573 C C . GLU A 1 192 ? -11.567 5.623 -19.118 1.00 74.75 192 GLU A C 1
ATOM 1575 O O . GLU A 1 192 ? -11.087 4.691 -19.762 1.00 74.75 192 GLU A O 1
ATOM 1580 N N . PHE A 1 193 ? -12.193 5.427 -17.955 1.00 75.50 193 PHE A N 1
ATOM 1581 C CA . PHE A 1 193 ? -12.337 4.117 -17.318 1.00 75.50 193 PHE A CA 1
ATOM 1582 C C . PHE A 1 193 ? -13.808 3.724 -17.211 1.00 75.50 193 PHE A C 1
ATOM 1584 O O . PHE A 1 193 ? -14.608 4.434 -16.599 1.00 75.50 193 PHE A O 1
ATOM 1591 N N . TRP A 1 194 ? -14.136 2.556 -17.759 1.00 75.69 194 TRP A N 1
ATOM 1592 C CA . TRP A 1 194 ? -15.488 2.009 -17.809 1.00 75.69 194 TRP A CA 1
ATOM 1593 C C . TRP A 1 194 ? -15.556 0.796 -16.879 1.00 75.69 194 TRP A C 1
ATOM 1595 O O . TRP A 1 194 ? -14.952 -0.241 -17.149 1.00 75.69 194 TRP A O 1
ATOM 1605 N N . ASN A 1 195 ? -16.222 0.950 -15.728 1.00 71.56 195 ASN A N 1
ATOM 1606 C CA . ASN A 1 195 ? -16.198 -0.038 -14.636 1.00 71.56 195 ASN A CA 1
ATOM 1607 C C . ASN A 1 195 ? -16.700 -1.434 -15.051 1.00 71.56 195 ASN A C 1
ATOM 1609 O O . ASN A 1 195 ? -16.292 -2.433 -14.462 1.00 71.56 195 ASN A O 1
ATOM 1613 N N . ASP A 1 196 ? -17.578 -1.502 -16.045 1.00 75.75 196 ASP A N 1
ATOM 1614 C CA . ASP A 1 196 ? -18.136 -2.717 -16.640 1.00 75.75 196 ASP A CA 1
ATOM 1615 C C . ASP A 1 196 ? -17.178 -3.427 -17.614 1.00 75.75 196 ASP A C 1
ATOM 1617 O O . ASP A 1 196 ? -17.329 -4.628 -17.864 1.00 75.75 196 ASP A O 1
ATOM 1621 N N . GLU A 1 197 ? -16.152 -2.732 -18.108 1.00 71.62 197 GLU A N 1
ATOM 1622 C CA . GLU A 1 197 ? -15.174 -3.264 -19.065 1.00 71.62 197 GLU A CA 1
ATOM 1623 C C . GLU A 1 197 ? -13.794 -3.549 -18.459 1.00 71.62 197 GLU A C 1
ATOM 1625 O O . GLU A 1 197 ? -13.014 -4.292 -19.056 1.00 71.62 197 GLU A O 1
ATOM 1630 N N . LEU A 1 198 ? -13.510 -3.070 -17.240 1.00 70.44 198 LEU A N 1
ATOM 1631 C CA . LEU A 1 198 ? -12.236 -3.314 -16.541 1.00 70.44 198 LEU A CA 1
ATOM 1632 C C . LEU A 1 198 ? -11.779 -4.791 -16.538 1.00 70.44 198 LEU A C 1
ATOM 1634 O O . LEU A 1 198 ? -10.581 -5.020 -16.717 1.00 70.44 198 LEU A O 1
ATOM 1638 N N . PRO A 1 199 ? -12.660 -5.810 -16.384 1.00 69.25 199 PRO A N 1
ATOM 1639 C CA . PRO A 1 199 ? -12.234 -7.214 -16.391 1.00 69.25 199 PRO A CA 1
ATOM 1640 C C . PRO A 1 199 ? -11.777 -7.743 -17.758 1.00 69.25 199 PRO A C 1
ATOM 1642 O O . PRO A 1 199 ? -11.106 -8.771 -17.808 1.00 69.25 199 PRO A O 1
ATOM 1645 N N . ARG A 1 200 ? -12.171 -7.089 -18.859 1.00 70.94 200 ARG A N 1
ATOM 1646 C CA . ARG A 1 200 ? -11.867 -7.489 -20.249 1.00 70.94 200 ARG A CA 1
ATOM 1647 C C . ARG A 1 200 ? -10.965 -6.478 -20.961 1.00 70.94 200 ARG A C 1
ATOM 1649 O O . ARG A 1 200 ? -10.850 -6.506 -22.180 1.00 70.94 200 ARG A O 1
ATOM 1656 N N . TYR A 1 201 ? -10.363 -5.572 -20.200 1.00 72.06 201 TYR A N 1
ATOM 1657 C CA . TYR A 1 201 ? -9.547 -4.505 -20.740 1.00 72.06 201 TYR A CA 1
ATOM 1658 C C . TYR A 1 201 ? -8.188 -5.055 -21.183 1.00 72.06 201 TYR A C 1
ATOM 1660 O O . TYR A 1 201 ? -7.431 -5.564 -20.354 1.00 72.06 201 TYR A O 1
ATOM 1668 N N . ASP A 1 202 ? -7.869 -4.918 -22.469 1.00 71.81 202 ASP A N 1
ATOM 1669 C CA . ASP A 1 202 ? -6.568 -5.249 -23.048 1.00 71.81 202 ASP A CA 1
ATOM 1670 C C . ASP A 1 202 ? -5.865 -3.971 -23.510 1.00 71.81 202 ASP A C 1
ATOM 1672 O O . ASP A 1 202 ? -6.469 -3.077 -24.094 1.00 71.81 202 ASP A O 1
ATOM 1676 N N . PHE A 1 203 ? -4.564 -3.872 -23.225 1.00 73.19 203 PHE A N 1
ATOM 1677 C CA . PHE A 1 203 ? -3.761 -2.695 -23.553 1.00 73.19 203 PHE A CA 1
ATOM 1678 C C . PHE A 1 203 ? -2.473 -3.114 -24.251 1.00 73.19 203 PHE A C 1
ATOM 1680 O O . PHE A 1 203 ? -1.673 -3.864 -23.673 1.00 73.19 203 PHE A O 1
ATOM 1687 N N . PHE A 1 204 ? -2.279 -2.598 -25.464 1.00 73.94 204 PHE A N 1
ATOM 1688 C CA . PHE A 1 204 ? -1.126 -2.869 -26.315 1.00 73.94 204 PHE A CA 1
ATOM 1689 C C . PHE A 1 204 ? -0.093 -1.748 -26.200 1.00 73.94 204 PHE A C 1
ATOM 1691 O O . PHE A 1 204 ? -0.430 -0.568 -26.138 1.00 73.94 204 PHE A O 1
ATOM 1698 N N . ILE A 1 205 ? 1.182 -2.127 -26.160 1.00 76.06 205 ILE A N 1
ATOM 1699 C CA . ILE A 1 205 ? 2.309 -1.195 -26.158 1.00 76.06 205 ILE A CA 1
ATOM 1700 C C . ILE A 1 205 ? 3.260 -1.648 -27.250 1.00 76.06 205 ILE A C 1
ATOM 1702 O O . ILE A 1 205 ? 3.705 -2.792 -27.247 1.00 76.06 205 ILE A O 1
ATOM 1706 N N . GLU A 1 206 ? 3.587 -0.730 -28.148 1.00 78.62 206 GLU A N 1
ATOM 1707 C CA . GLU A 1 206 ? 4.567 -0.944 -29.207 1.00 78.62 206 GLU A CA 1
ATOM 1708 C C . GLU A 1 206 ? 5.955 -1.268 -28.632 1.00 78.62 206 GLU A C 1
ATOM 1710 O O . GLU A 1 206 ? 6.394 -0.654 -27.653 1.00 78.62 206 GLU A O 1
ATOM 1715 N N . ASN A 1 207 ? 6.678 -2.205 -29.242 1.00 79.25 207 ASN A N 1
ATOM 1716 C CA . ASN A 1 207 ? 8.032 -2.552 -28.828 1.00 79.25 207 ASN A CA 1
ATOM 1717 C C . ASN A 1 207 ? 9.074 -1.625 -29.488 1.00 79.25 207 ASN A C 1
ATOM 1719 O O . ASN A 1 207 ? 9.357 -1.743 -30.675 1.00 79.25 207 ASN A O 1
ATOM 1723 N N . ARG A 1 208 ? 9.717 -0.744 -28.703 1.00 78.75 208 ARG A N 1
ATOM 1724 C CA . ARG A 1 208 ? 10.716 0.232 -29.198 1.00 78.75 208 ARG A CA 1
ATOM 1725 C C . ARG A 1 208 ? 12.158 -0.257 -29.142 1.00 78.75 208 ARG A C 1
ATOM 1727 O O . ARG A 1 208 ? 13.100 0.541 -29.236 1.00 78.75 208 ARG A O 1
ATOM 1734 N N . CYS A 1 209 ? 12.365 -1.555 -28.940 1.00 71.88 209 CYS A N 1
ATOM 1735 C CA . CYS A 1 209 ? 13.706 -2.131 -28.923 1.00 71.88 209 CYS A CA 1
ATOM 1736 C C . CYS A 1 209 ? 14.375 -2.138 -30.305 1.00 71.88 209 CYS A C 1
ATOM 1738 O O . CYS A 1 209 ? 15.580 -2.376 -30.383 1.00 71.88 209 CYS A O 1
ATOM 1740 N N . PHE A 1 210 ? 13.614 -1.852 -31.366 1.00 66.31 210 PHE A N 1
ATOM 1741 C CA . PHE A 1 210 ? 14.042 -1.961 -32.761 1.00 66.31 210 PHE A CA 1
ATOM 1742 C C . PHE A 1 210 ? 14.212 -0.603 -33.474 1.00 66.31 210 PHE A C 1
ATOM 1744 O O . PHE A 1 210 ? 14.906 -0.543 -34.485 1.00 66.31 210 PHE A O 1
ATOM 1751 N N . ASP A 1 211 ? 13.701 0.502 -32.910 1.00 53.75 211 ASP A N 1
ATOM 1752 C CA . ASP A 1 211 ? 13.710 1.854 -33.518 1.00 53.75 211 ASP A CA 1
ATOM 1753 C C . ASP A 1 211 ? 15.079 2.566 -33.486 1.00 53.75 211 ASP A C 1
ATOM 1755 O O . ASP A 1 211 ? 15.180 3.775 -33.274 1.00 53.75 211 ASP A O 1
ATOM 1759 N N . ALA A 1 212 ? 16.174 1.827 -33.641 1.00 42.91 212 ALA A N 1
ATOM 1760 C CA . ALA A 1 212 ? 17.502 2.389 -33.900 1.00 42.91 212 ALA A CA 1
ATOM 1761 C C . ALA A 1 212 ? 17.939 2.211 -35.367 1.00 42.91 212 ALA A C 1
ATOM 1763 O O . ALA A 1 212 ? 19.098 2.449 -35.686 1.00 42.91 212 ALA A O 1
ATOM 1764 N N . GLY A 1 213 ? 17.022 1.811 -36.252 1.00 39.47 213 GLY A N 1
ATOM 1765 C CA . GLY A 1 213 ? 17.212 1.797 -37.699 1.00 39.47 213 GLY A CA 1
ATOM 1766 C C . GLY A 1 213 ? 16.187 2.700 -38.368 1.00 39.47 213 GLY A C 1
ATOM 1767 O O . GLY A 1 213 ? 15.193 2.212 -38.891 1.00 39.47 213 GLY A O 1
ATOM 1768 N N . GLY A 1 214 ? 16.414 4.014 -38.320 1.00 31.25 214 GLY A N 1
ATOM 1769 C CA . GLY A 1 214 ? 15.708 4.928 -39.210 1.00 31.25 214 GLY A CA 1
ATOM 1770 C C . GLY A 1 214 ? 16.000 4.529 -40.655 1.00 31.25 214 GLY A C 1
ATOM 1771 O O . GLY A 1 214 ? 17.156 4.474 -41.066 1.00 31.25 214 GLY A O 1
ATOM 1772 N N . THR A 1 215 ? 14.940 4.189 -41.374 1.00 29.86 215 THR A N 1
ATOM 1773 C CA . THR A 1 215 ? 14.881 4.063 -42.828 1.00 29.86 215 THR A CA 1
ATOM 1774 C C . THR A 1 215 ? 15.336 5.362 -43.499 1.00 29.86 215 THR A C 1
ATOM 1776 O O . THR A 1 215 ? 14.856 6.417 -43.095 1.00 29.86 215 THR A O 1
ATOM 1779 N N . GLU A 1 216 ? 16.234 5.215 -44.484 1.00 30.66 216 GLU A N 1
ATOM 1780 C CA . GLU A 1 216 ? 16.615 6.117 -45.600 1.00 30.66 216 GLU A CA 1
ATOM 1781 C C . GLU A 1 216 ? 16.574 7.646 -45.410 1.00 30.66 216 GLU A C 1
ATOM 1783 O O . GLU A 1 216 ? 15.481 8.240 -45.283 1.00 30.66 216 GLU A O 1
#

pLDDT: mean 84.02, std 14.02, range [29.86, 97.56]

Secondary structure (DSSP, 8-state):
-HHHHHTTSGGGTT---THHHHHHHHHHHHTT-HHHHHHHHHHHHHHHHHHHHHHHTT--TTTSHHHHHHHHTSHHHHHHHHHHHHHHHHHHHHTT--SHHHHTTHHHHHHHHHHHHHHHHHHHHHHHHHHHHHHHHHHHHHHHHHHHHHHHHHHHHHHHHHHS--PPPPPGGG--PPPSSSSS------S---TTTGGG-------TTSTT----

Sequence (216 aa):
MGILYALEAPSYRDFHAPEKFLLRSLVYMNLCHYIPAKREIRRFRFRFQGPLDSIKQRVDLREDEVLRGAALQDGQIGRKADFRRKLRREADLIDTVGGSWVESGLDERLRSIYGLALQKAELDLNAELSAEARRVAEELVEFEEQMYLLDYEVGLAIYRRLRKEDARRISEADDLSIPPAGDQAYFEFVDEFWNDELPRYDFFIENRCFDAGGTE

Radius of gyration: 25.78 Å; chains: 1; bounding box: 66×23×81 Å